Protein AF-W9H5W9-F1 (afdb_monomer_lite)

pLDDT: mean 80.41, std 19.98, range [27.62, 97.75]

Sequence (220 aa):
MPAVDGQIENAFDLVDDACSTGADTATLPSSRIKAQAAGQATYFTGKPCKNGHISKRYTNTGSCQLRIQARNTAFRSENPERTRELDRSRHTRQADVDRRKLPRGEEKNRSPYYRLLWLTRHRARRDGIHCDLTDADLQDIIARAKGECELTGIPFDRTLSGQGYRRPFAASIDRIDNSKGYTRPNVRLVCAAMNVALGDWGEEVFARIAKGYLARRSTE

Radius of gyration: 32.69 Å; chains: 1; bounding box: 64×46×119 Å

Secondary structure (DSSP, 8-state):
---------------------SSSSTTS-SSHHHHHHTT-SEE--SS--TTS----EETTT--BHHHHHHHHHHHHHH-HHHHHHHHHHHHHHHHHHHHHS--SS-TTSS-TTTTHHHHHHHHHHHHT--B---HHHHHHHHHHHTTB-TTT-PBP--S--SS-SS-TTSEEEEESSTTS-B-GGGEEEEEHHHHHHHTTTHHHHHHHHHHHHHHHHTT-

Foldseek 3Di:
DDDDDDDDDDDDDDDDDPPDDPPPQVPFAQDLVVCVVVVHQWHFNQDADPVRDRAIAGSVPRDGPVVVVVVVVVCCVVCVPVVVVVVVVVVVVVVVVVVVPDPPPPPPPDDLCPCQLVVQVVVCVVVVADAPDDPVLSVVQCVVCVQAAPVPRHGADPDDDPPDPDDQRHKHKAFQDPVHHHDSVGIHIHGNVVNVLCDPVHDVVSVVVVVVVVVVVVVD

Structure (mmCIF, N/CA/C/O backbone):
data_AF-W9H5W9-F1
#
_entry.id   AF-W9H5W9-F1
#
loop_
_atom_site.group_PDB
_atom_site.id
_atom_site.type_symbol
_atom_site.label_atom_id
_atom_site.label_alt_id
_atom_site.label_comp_id
_atom_site.label_asym_id
_atom_site.label_entity_id
_atom_site.label_seq_id
_atom_site.pdbx_PDB_ins_code
_atom_site.Cartn_x
_atom_site.Cartn_y
_atom_site.Cartn_z
_atom_site.occupancy
_atom_site.B_iso_or_equiv
_atom_site.auth_seq_id
_atom_site.auth_comp_id
_atom_site.auth_asym_id
_atom_site.auth_atom_id
_atom_site.pdbx_PDB_model_num
ATOM 1 N N . MET A 1 1 ? 39.769 -11.387 -82.558 1.00 38.03 1 MET A N 1
ATOM 2 C CA . MET A 1 1 ? 40.544 -10.814 -81.438 1.00 38.03 1 MET A CA 1
ATOM 3 C C . MET A 1 1 ? 39.643 -9.814 -80.733 1.00 38.03 1 MET A C 1
ATOM 5 O O . MET A 1 1 ? 39.194 -8.903 -81.417 1.00 38.03 1 MET A O 1
ATOM 9 N N . PRO A 1 2 ? 39.251 -10.046 -79.469 1.00 39.38 2 PRO A N 1
ATOM 10 C CA . PRO A 1 2 ? 38.202 -9.272 -78.817 1.00 39.38 2 PRO A CA 1
ATOM 11 C C . PRO A 1 2 ? 38.778 -8.182 -77.902 1.00 39.38 2 PRO A C 1
ATOM 13 O O . PRO A 1 2 ? 39.790 -8.398 -77.243 1.00 39.38 2 PRO A O 1
ATOM 16 N N . ALA A 1 3 ? 38.077 -7.057 -77.814 1.00 34.91 3 ALA A N 1
ATOM 17 C CA . ALA A 1 3 ? 37.992 -6.246 -76.605 1.00 34.91 3 ALA A CA 1
ATOM 18 C C . ALA A 1 3 ? 36.576 -5.654 -76.582 1.00 34.91 3 ALA A C 1
ATOM 20 O O . ALA A 1 3 ? 36.214 -4.837 -77.425 1.00 34.91 3 ALA A O 1
ATOM 21 N N . VAL A 1 4 ? 35.752 -6.202 -75.693 1.00 36.50 4 VAL A N 1
ATOM 22 C CA . VAL A 1 4 ? 34.370 -5.808 -75.409 1.00 36.50 4 VAL A CA 1
ATOM 23 C C . VAL A 1 4 ? 34.421 -5.151 -74.037 1.00 36.50 4 VAL A C 1
ATOM 25 O O . VAL A 1 4 ? 34.539 -5.857 -73.039 1.00 36.50 4 VAL A O 1
ATOM 28 N N . ASP A 1 5 ? 34.366 -3.823 -73.993 1.00 34.16 5 ASP A N 1
ATOM 29 C CA . ASP A 1 5 ? 34.220 -3.078 -72.743 1.00 34.16 5 ASP A CA 1
ATOM 30 C C . ASP A 1 5 ? 32.732 -2.947 -72.422 1.00 34.16 5 ASP A C 1
ATOM 32 O O . ASP A 1 5 ? 32.021 -2.070 -72.914 1.00 34.16 5 ASP A O 1
ATOM 36 N N . GLY A 1 6 ? 32.256 -3.888 -71.612 1.00 34.78 6 GLY A N 1
ATOM 37 C CA . GLY A 1 6 ? 30.996 -3.799 -70.898 1.00 34.78 6 GLY A CA 1
ATOM 38 C C . GLY A 1 6 ? 31.284 -3.828 -69.405 1.00 34.78 6 GLY A C 1
ATOM 39 O O . GLY A 1 6 ? 31.705 -4.856 -68.884 1.00 34.78 6 GLY A O 1
ATOM 40 N N . GLN A 1 7 ? 31.024 -2.723 -68.712 1.00 34.53 7 GLN A N 1
ATOM 41 C CA . GLN A 1 7 ? 30.903 -2.719 -67.258 1.00 34.53 7 GLN A CA 1
ATOM 42 C C . GLN A 1 7 ? 29.618 -1.987 -66.876 1.00 34.53 7 GLN A C 1
ATOM 44 O O . GLN A 1 7 ? 29.548 -0.764 -66.810 1.00 34.53 7 GLN A O 1
ATOM 49 N N . ILE A 1 8 ? 28.577 -2.793 -66.674 1.00 32.31 8 ILE A N 1
ATOM 50 C CA . ILE A 1 8 ? 27.426 -2.459 -65.844 1.00 32.31 8 ILE A CA 1
ATOM 51 C C . ILE A 1 8 ? 27.844 -2.859 -64.428 1.00 32.31 8 ILE A C 1
ATOM 53 O O . ILE A 1 8 ? 27.910 -4.051 -64.126 1.00 32.31 8 ILE A O 1
ATOM 57 N N . GLU A 1 9 ? 28.168 -1.893 -63.572 1.00 31.47 9 GLU A N 1
ATOM 58 C CA . GLU A 1 9 ? 28.345 -2.162 -62.145 1.00 31.47 9 GLU A CA 1
ATOM 59 C C . GLU A 1 9 ? 26.965 -2.259 -61.490 1.00 31.47 9 GLU A C 1
ATOM 61 O O . GLU A 1 9 ? 26.222 -1.284 -61.386 1.00 31.47 9 GLU A O 1
ATOM 66 N N . ASN A 1 10 ? 26.608 -3.483 -61.104 1.00 31.86 10 ASN A N 1
ATOM 67 C CA . ASN A 1 10 ? 25.402 -3.807 -60.360 1.00 31.86 10 ASN A CA 1
ATOM 68 C C . ASN A 1 10 ? 25.753 -3.899 -58.871 1.00 31.86 10 ASN A C 1
ATOM 70 O O . ASN A 1 10 ? 26.697 -4.585 -58.483 1.00 31.86 10 ASN A O 1
ATOM 74 N N . ALA A 1 11 ? 24.958 -3.226 -58.047 1.00 36.19 11 ALA A N 1
ATOM 75 C CA . ALA A 1 11 ? 25.006 -3.290 -56.597 1.00 36.19 11 ALA A CA 1
ATOM 76 C C . ALA A 1 11 ? 24.433 -4.619 -56.080 1.00 36.19 11 ALA A C 1
ATOM 78 O O . ALA A 1 11 ? 23.268 -4.889 -56.352 1.00 36.19 11 ALA A O 1
ATOM 79 N N . PHE A 1 12 ? 25.206 -5.393 -55.307 1.00 29.00 12 PHE A N 1
ATOM 80 C CA . PHE A 1 12 ? 24.776 -6.162 -54.121 1.00 29.00 12 PHE A CA 1
ATO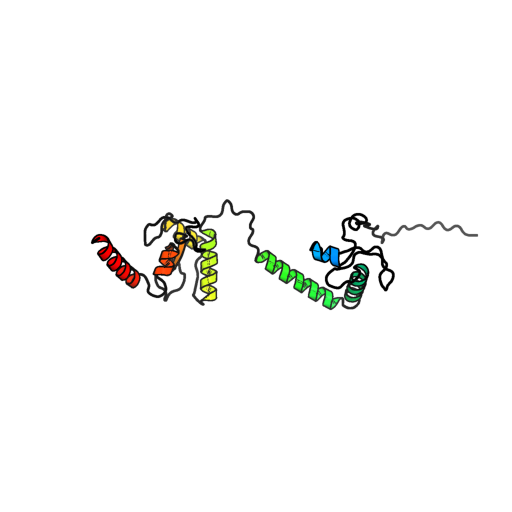M 81 C C . PHE A 1 12 ? 25.941 -7.015 -53.580 1.00 29.00 12 PHE A C 1
ATOM 83 O O . PHE A 1 12 ? 26.686 -7.595 -54.359 1.00 29.00 12 PHE A O 1
ATOM 90 N N . ASP A 1 13 ? 26.014 -7.135 -52.253 1.00 27.62 13 ASP A N 1
ATOM 91 C CA . ASP A 1 13 ? 26.834 -8.075 -51.474 1.00 27.62 13 ASP A CA 1
ATOM 92 C C . ASP A 1 13 ? 28.360 -7.884 -51.479 1.00 27.62 13 ASP A C 1
ATOM 94 O O . ASP A 1 13 ? 29.071 -8.295 -52.386 1.00 27.62 13 ASP A O 1
ATOM 98 N N . LEU A 1 14 ? 28.887 -7.348 -50.375 1.00 31.66 14 LEU A N 1
ATOM 99 C CA . LEU A 1 14 ? 29.526 -8.147 -49.321 1.00 31.66 14 LEU A CA 1
ATOM 100 C C . LEU A 1 14 ? 29.787 -7.226 -48.119 1.00 31.66 14 LEU A C 1
ATOM 102 O O . LEU A 1 14 ? 30.521 -6.248 -48.188 1.00 31.66 14 LEU A O 1
ATOM 106 N N . VAL A 1 15 ? 29.101 -7.523 -47.019 1.00 31.61 15 VAL A N 1
ATOM 107 C CA . VAL A 1 15 ? 29.304 -6.905 -45.709 1.00 31.61 15 VAL A CA 1
ATOM 108 C C . VAL A 1 15 ? 30.729 -7.176 -45.240 1.00 31.61 15 VAL A C 1
ATOM 110 O O . VAL A 1 15 ? 31.060 -8.307 -44.886 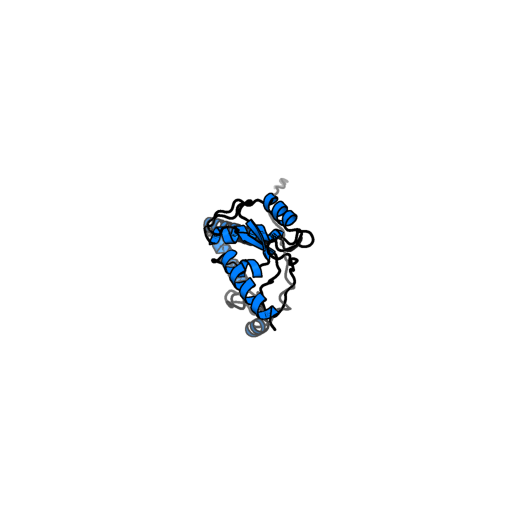1.00 31.61 15 VAL A O 1
ATOM 113 N N . ASP A 1 16 ? 31.549 -6.129 -45.250 1.00 29.12 16 ASP A N 1
ATOM 114 C CA . ASP A 1 16 ? 32.900 -6.153 -44.712 1.00 29.12 16 ASP A CA 1
ATOM 115 C C . ASP A 1 16 ? 32.909 -6.596 -43.246 1.00 29.12 16 ASP A C 1
ATOM 117 O O . ASP A 1 16 ? 32.161 -6.116 -42.386 1.00 29.12 16 ASP A O 1
ATOM 121 N N . ASP A 1 17 ? 33.803 -7.550 -43.019 1.00 37.66 17 ASP A N 1
ATOM 122 C CA . ASP A 1 17 ? 34.231 -8.146 -41.770 1.00 37.66 17 ASP A CA 1
ATOM 123 C C . ASP A 1 17 ? 34.246 -7.167 -40.588 1.00 37.66 17 ASP A C 1
ATOM 125 O O . ASP A 1 17 ? 35.199 -6.417 -40.357 1.00 37.66 17 ASP A O 1
ATOM 129 N N . ALA A 1 18 ? 33.247 -7.294 -39.712 1.00 31.05 18 ALA A N 1
ATOM 130 C CA . ALA A 1 18 ? 33.373 -6.887 -38.319 1.00 31.05 18 ALA A CA 1
ATOM 131 C C . ALA A 1 18 ? 34.305 -7.868 -37.582 1.00 31.05 18 ALA A C 1
ATOM 133 O O . ALA A 1 18 ? 33.896 -8.649 -36.718 1.00 31.05 18 ALA A O 1
ATOM 134 N N . CYS A 1 19 ? 35.591 -7.801 -37.924 1.00 36.44 19 CYS A N 1
ATOM 135 C CA . CYS A 1 19 ? 36.691 -8.235 -37.086 1.00 36.44 19 CYS A CA 1
ATOM 136 C C . CYS A 1 19 ? 36.674 -7.392 -35.801 1.00 36.44 19 CYS A C 1
ATOM 138 O O . CYS A 1 19 ? 37.129 -6.251 -35.766 1.00 36.44 19 CYS A O 1
ATOM 140 N N . SER A 1 20 ? 36.130 -7.945 -34.718 1.00 36.31 20 SER A N 1
ATOM 141 C CA . SER A 1 20 ? 36.389 -7.442 -33.371 1.00 36.31 20 SER A CA 1
ATOM 142 C C . SER A 1 20 ? 36.559 -8.605 -32.395 1.00 36.31 20 SER A C 1
ATOM 144 O O . SER A 1 20 ? 35.859 -9.614 -32.476 1.00 36.31 20 SER A O 1
ATOM 146 N N . THR A 1 21 ? 37.485 -8.421 -31.448 1.00 40.47 21 THR A N 1
ATOM 147 C CA . THR A 1 21 ? 37.842 -9.281 -30.295 1.00 40.47 21 THR A CA 1
ATOM 148 C C . THR A 1 21 ? 39.082 -10.183 -30.418 1.00 40.47 21 THR A C 1
ATOM 150 O O . THR A 1 21 ? 39.122 -11.297 -29.905 1.00 40.47 21 THR A O 1
ATOM 153 N N . GLY A 1 22 ? 40.178 -9.650 -30.968 1.00 39.41 22 GLY A N 1
ATOM 154 C CA . GLY A 1 22 ? 41.534 -10.161 -30.694 1.00 39.41 22 GLY A CA 1
ATOM 155 C C . GLY A 1 22 ? 42.090 -9.814 -29.295 1.00 39.41 22 GLY A C 1
ATOM 156 O O . GLY A 1 22 ? 43.164 -10.287 -28.940 1.00 39.41 22 GLY A O 1
ATOM 157 N N . ALA A 1 23 ? 41.384 -9.011 -28.486 1.00 41.69 23 ALA A N 1
ATOM 158 C CA . ALA A 1 23 ? 41.8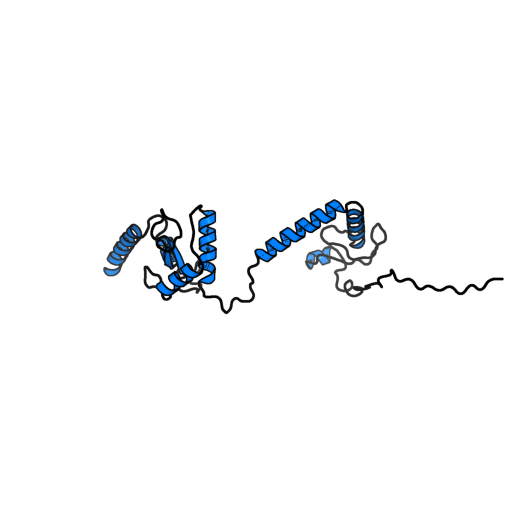99 -8.465 -27.219 1.00 41.69 23 ALA A CA 1
ATOM 159 C C . ALA A 1 23 ? 41.499 -9.248 -25.945 1.00 41.69 23 ALA A C 1
ATOM 161 O O . ALA A 1 23 ? 42.125 -9.081 -24.902 1.00 41.69 23 ALA A O 1
ATOM 162 N N . ASP A 1 24 ? 40.509 -10.145 -26.006 1.00 57.75 24 ASP A N 1
ATOM 163 C CA . ASP A 1 24 ? 39.871 -10.680 -24.788 1.00 57.75 24 ASP A CA 1
ATOM 164 C C . ASP A 1 24 ? 40.440 -12.017 -24.284 1.00 57.75 24 ASP A C 1
ATOM 166 O O . ASP A 1 24 ? 40.036 -12.505 -23.229 1.00 57.75 24 ASP A O 1
ATOM 170 N N . THR A 1 25 ? 41.354 -12.666 -25.013 1.00 62.38 25 THR A N 1
ATOM 171 C CA . THR A 1 25 ? 41.854 -14.005 -24.639 1.00 62.38 25 THR A CA 1
ATOM 172 C C . THR A 1 25 ? 43.069 -13.988 -23.717 1.00 62.38 25 THR A C 1
ATOM 174 O O . THR A 1 25 ? 43.329 -14.998 -23.066 1.00 62.38 25 THR A O 1
ATOM 177 N N . ALA A 1 26 ? 43.799 -12.871 -23.643 1.00 63.91 26 ALA A N 1
ATOM 178 C CA . ALA A 1 26 ? 45.018 -12.748 -22.836 1.00 63.91 26 ALA A CA 1
ATOM 179 C C . ALA A 1 26 ? 44.730 -12.671 -21.325 1.00 63.91 26 ALA A C 1
ATOM 181 O O . ALA A 1 26 ? 45.503 -13.179 -20.518 1.00 63.91 26 ALA A O 1
ATOM 182 N N . THR A 1 27 ? 43.584 -12.101 -20.945 1.00 75.56 27 THR A N 1
ATOM 183 C CA . THR A 1 27 ? 43.146 -11.955 -19.544 1.00 75.56 27 THR A CA 1
ATOM 184 C C . THR A 1 27 ? 42.413 -13.195 -19.021 1.00 75.56 27 THR A C 1
ATOM 186 O O . THR A 1 27 ? 42.026 -13.256 -17.852 1.00 75.56 27 THR A O 1
ATOM 189 N N . LEU A 1 28 ? 42.189 -14.196 -19.879 1.00 80.56 28 LEU A N 1
ATOM 190 C CA . LEU A 1 28 ? 41.457 -15.396 -19.505 1.00 80.56 28 LEU A CA 1
ATOM 191 C C . LEU A 1 28 ? 42.376 -16.433 -18.840 1.00 80.56 28 LEU A C 1
ATOM 193 O O . LEU A 1 28 ? 43.502 -16.667 -19.279 1.00 80.56 28 LEU A O 1
ATOM 197 N N . PRO A 1 29 ? 41.880 -17.131 -17.810 1.00 85.25 29 PRO A N 1
ATOM 198 C CA . PRO A 1 29 ? 42.599 -18.193 -17.133 1.00 85.25 29 PRO A CA 1
ATOM 199 C C . PRO A 1 29 ? 42.969 -19.313 -18.109 1.00 85.25 29 PRO A C 1
ATOM 201 O O . PRO A 1 29 ? 42.171 -19.742 -18.948 1.00 85.25 29 PRO A O 1
ATOM 204 N N . SER A 1 30 ? 44.185 -19.835 -17.944 1.00 86.69 30 SER A N 1
ATOM 205 C CA . SER A 1 30 ? 44.775 -20.820 -18.854 1.00 86.69 30 SER A CA 1
ATOM 206 C C . SER A 1 30 ? 44.252 -22.249 -18.683 1.00 86.69 30 SER A C 1
ATOM 208 O O . SER A 1 30 ? 44.596 -23.140 -19.459 1.00 86.69 30 SER A O 1
ATOM 210 N N . SER A 1 31 ? 43.413 -22.501 -17.674 1.00 87.94 31 SER A N 1
ATOM 211 C CA . SER A 1 31 ? 42.818 -23.814 -17.425 1.00 87.94 31 SER A CA 1
ATOM 212 C C . SER A 1 31 ? 41.415 -23.707 -16.837 1.00 87.94 31 SER A C 1
ATOM 214 O O . SER A 1 31 ? 41.055 -22.713 -16.205 1.00 87.94 31 SER A O 1
ATOM 216 N N . ARG A 1 32 ? 40.628 -24.776 -17.007 1.00 87.56 32 ARG A N 1
ATOM 217 C CA . ARG A 1 32 ? 39.270 -24.880 -16.458 1.00 87.56 32 ARG A CA 1
ATOM 218 C C . ARG A 1 32 ? 39.251 -24.720 -14.938 1.00 87.56 32 ARG A C 1
ATOM 220 O O . ARG A 1 32 ? 38.388 -24.021 -14.426 1.00 87.56 32 ARG A O 1
ATOM 227 N N . ILE A 1 33 ? 40.218 -25.324 -14.246 1.00 88.81 33 ILE A N 1
ATOM 228 C CA . ILE A 1 33 ? 40.333 -25.273 -12.781 1.00 88.81 33 ILE A CA 1
ATOM 229 C C . ILE A 1 33 ? 40.576 -23.832 -12.322 1.00 88.81 33 ILE A C 1
ATOM 231 O O . ILE A 1 33 ? 39.872 -23.338 -11.447 1.00 88.81 33 ILE A O 1
ATOM 235 N N . LYS A 1 34 ? 41.510 -23.125 -12.973 1.00 87.69 34 LYS A N 1
ATOM 236 C CA . LYS A 1 34 ? 41.784 -21.711 -12.675 1.00 87.69 34 LYS A CA 1
ATOM 237 C C . LYS A 1 34 ? 40.562 -20.831 -12.939 1.00 87.69 34 LYS A C 1
ATOM 239 O O . LYS A 1 34 ? 40.277 -19.928 -12.165 1.00 87.69 34 LYS A O 1
ATOM 244 N N . ALA A 1 35 ? 39.814 -21.124 -13.998 1.00 87.88 35 ALA A N 1
ATOM 245 C CA . ALA A 1 35 ? 38.604 -20.390 -14.342 1.00 87.88 35 ALA A CA 1
ATOM 246 C C . ALA A 1 35 ? 37.455 -20.617 -13.361 1.00 87.88 35 ALA A C 1
ATOM 248 O O . ALA A 1 35 ? 36.777 -19.666 -12.996 1.00 87.88 35 ALA A O 1
ATOM 249 N N . GLN A 1 36 ? 37.268 -21.853 -12.895 1.00 88.69 36 GLN A N 1
ATOM 250 C CA . GLN A 1 36 ? 36.276 -22.179 -11.872 1.00 88.69 36 GLN A CA 1
ATOM 251 C C . GLN A 1 36 ? 36.611 -21.509 -10.536 1.00 88.69 36 GLN A C 1
ATOM 253 O O . GLN A 1 36 ? 35.727 -20.912 -9.931 1.00 88.69 36 GLN A O 1
ATOM 258 N N . ALA A 1 37 ? 37.881 -21.537 -10.122 1.00 88.00 37 ALA A N 1
ATOM 259 C CA . ALA A 1 37 ? 38.337 -20.857 -8.909 1.00 88.00 37 ALA A CA 1
ATOM 260 C C . ALA A 1 37 ? 38.156 -19.330 -8.988 1.00 88.00 37 ALA A C 1
ATOM 262 O O . ALA A 1 37 ? 37.790 -18.700 -8.002 1.00 88.00 37 ALA A O 1
ATOM 263 N N . ALA A 1 38 ? 38.352 -18.744 -10.172 1.00 86.75 38 ALA A N 1
ATOM 264 C CA . ALA A 1 38 ? 38.130 -17.322 -10.425 1.00 86.75 38 ALA A CA 1
ATOM 265 C C . ALA A 1 38 ? 36.656 -16.957 -10.711 1.00 86.75 38 ALA A C 1
ATOM 267 O O . ALA A 1 38 ? 36.369 -15.803 -11.021 1.00 86.75 38 ALA A O 1
ATOM 268 N N . GLY A 1 39 ? 35.724 -17.920 -10.680 1.00 86.69 39 GLY A N 1
ATOM 269 C CA . GLY A 1 39 ? 34.309 -17.689 -10.996 1.00 86.69 39 GLY A CA 1
ATOM 270 C C . GLY A 1 39 ? 34.033 -17.286 -12.452 1.00 86.69 39 GLY A C 1
ATOM 271 O O . GLY A 1 39 ? 32.968 -16.754 -12.758 1.00 86.69 39 GLY A O 1
ATOM 272 N N . GLN A 1 40 ? 34.973 -17.523 -13.369 1.00 87.25 40 GLN A N 1
ATOM 273 C CA . GLN A 1 40 ? 34.835 -17.146 -14.772 1.00 87.25 40 GLN A CA 1
ATOM 274 C C . GLN A 1 40 ? 34.082 -18.210 -15.583 1.00 87.25 40 GLN A C 1
ATOM 276 O O . GLN A 1 40 ? 34.293 -19.419 -15.451 1.00 87.25 40 GLN A O 1
ATOM 281 N N . ALA A 1 41 ? 33.213 -17.760 -16.490 1.00 87.75 41 ALA A N 1
ATOM 282 C CA . ALA A 1 41 ? 32.421 -18.643 -17.351 1.00 87.75 41 ALA A CA 1
ATOM 283 C C . ALA A 1 41 ? 33.236 -19.278 -18.496 1.00 87.75 41 ALA A C 1
ATOM 285 O O . ALA A 1 41 ? 32.815 -20.277 -19.093 1.00 87.75 41 ALA A O 1
ATOM 286 N N . THR A 1 42 ? 34.401 -18.709 -18.819 1.00 91.56 42 THR A N 1
ATOM 287 C CA . THR A 1 42 ? 35.243 -19.132 -19.942 1.00 91.56 42 THR A CA 1
ATOM 288 C C . THR A 1 42 ? 36.723 -19.175 -19.585 1.00 91.56 42 THR A C 1
ATOM 290 O O . THR A 1 42 ? 37.172 -18.476 -18.685 1.00 91.56 42 THR A O 1
ATOM 293 N N . TYR A 1 43 ? 37.481 -19.988 -20.318 1.00 89.38 43 TYR A N 1
ATOM 294 C CA . TYR A 1 43 ? 38.929 -20.137 -20.175 1.00 89.38 43 TYR A CA 1
ATOM 295 C C . TYR A 1 43 ? 39.588 -20.332 -21.541 1.00 89.38 43 TYR A C 1
ATOM 297 O O . TYR A 1 43 ? 38.930 -20.771 -22.491 1.00 89.38 43 TYR A O 1
ATOM 305 N N . PHE A 1 44 ? 40.879 -20.030 -21.656 1.00 90.94 44 PHE A N 1
ATOM 306 C CA . PHE A 1 44 ? 41.605 -20.125 -22.921 1.00 90.94 44 PHE A CA 1
ATOM 307 C C . PHE A 1 44 ? 42.914 -20.894 -22.750 1.00 90.94 44 PHE A C 1
ATOM 309 O O . PHE A 1 44 ? 43.818 -20.470 -22.048 1.00 90.94 44 PHE A O 1
ATOM 316 N N . THR A 1 45 ? 43.018 -22.058 -23.390 1.00 84.12 45 THR A N 1
ATOM 317 C CA . THR A 1 45 ? 44.162 -22.970 -23.216 1.00 84.12 45 THR A CA 1
ATOM 318 C C . THR A 1 45 ? 45.248 -22.821 -24.277 1.00 84.12 45 THR A C 1
ATOM 320 O O . THR A 1 45 ? 46.250 -23.524 -24.188 1.00 84.12 45 THR A O 1
ATOM 323 N N . GLY A 1 46 ? 45.014 -22.062 -25.353 1.00 81.62 46 GLY A N 1
ATOM 324 C CA . GLY A 1 46 ? 45.865 -22.035 -26.557 1.00 81.62 46 GLY A CA 1
ATOM 325 C C . GLY A 1 46 ? 45.890 -23.341 -27.376 1.00 81.62 46 GLY A C 1
ATOM 326 O O . GLY A 1 46 ? 46.153 -23.317 -28.569 1.00 81.62 46 GLY A O 1
ATOM 327 N N . LYS A 1 47 ? 45.560 -24.489 -26.769 1.00 83.44 47 LYS A N 1
ATOM 328 C CA . LYS A 1 47 ? 45.523 -25.801 -27.436 1.00 83.44 47 LYS A CA 1
ATOM 329 C C . LYS A 1 47 ? 44.292 -25.984 -28.345 1.00 83.44 47 LYS A C 1
ATOM 331 O O . LYS A 1 47 ? 43.169 -25.692 -27.892 1.00 83.44 47 LYS A O 1
ATOM 336 N N . PRO A 1 48 ? 44.464 -26.559 -29.554 1.00 85.31 48 PRO A N 1
ATOM 337 C CA . PRO A 1 48 ? 43.363 -26.828 -30.474 1.00 85.31 48 PRO A CA 1
ATOM 338 C C . PRO A 1 48 ? 42.351 -27.811 -29.869 1.00 85.31 48 PRO A C 1
ATOM 340 O O . PRO A 1 48 ? 42.656 -28.629 -28.997 1.00 85.31 48 PRO A O 1
ATOM 343 N N . CYS A 1 49 ? 41.086 -27.695 -30.266 1.00 83.00 49 CYS A N 1
ATOM 344 C CA . CYS A 1 49 ? 40.043 -28.642 -29.877 1.00 83.00 49 CYS A CA 1
ATOM 345 C C . CYS A 1 49 ? 40.058 -29.894 -30.766 1.00 83.00 49 CYS A C 1
ATOM 347 O O . CYS A 1 49 ? 40.816 -29.960 -31.725 1.00 83.00 49 CYS A O 1
ATOM 349 N N . LYS A 1 50 ? 39.203 -30.885 -30.468 1.00 81.88 50 LYS A N 1
ATOM 350 C CA . LYS A 1 50 ? 39.103 -32.131 -31.258 1.00 81.88 50 LYS A CA 1
ATOM 351 C C . LYS A 1 50 ? 38.815 -31.877 -32.750 1.00 81.88 50 LYS A C 1
ATOM 353 O O . LYS A 1 50 ? 39.186 -32.688 -33.581 1.00 81.88 50 LYS A O 1
ATOM 358 N N . ASN A 1 51 ? 38.205 -30.734 -33.066 1.00 78.81 51 ASN A N 1
ATOM 359 C CA . ASN A 1 51 ? 37.907 -30.288 -34.429 1.00 78.81 51 ASN A CA 1
ATOM 360 C C . ASN A 1 51 ? 38.915 -29.230 -34.933 1.00 78.81 51 ASN A C 1
ATOM 362 O O . ASN A 1 51 ? 38.577 -28.428 -35.789 1.00 78.81 51 ASN A O 1
ATOM 366 N N . GLY A 1 52 ? 40.105 -29.126 -34.335 1.00 83.00 52 GLY A N 1
ATOM 367 C CA . GLY A 1 52 ? 41.164 -28.199 -34.762 1.00 83.00 52 GLY A CA 1
ATOM 368 C C . GLY A 1 52 ? 41.017 -26.741 -34.305 1.00 83.00 52 GLY A C 1
ATOM 369 O O . GLY A 1 52 ? 41.976 -25.986 -34.373 1.00 83.00 52 GLY A O 1
ATOM 370 N N . HIS A 1 53 ? 39.867 -26.323 -33.768 1.00 85.19 53 HIS A N 1
ATOM 371 C CA . HIS A 1 53 ? 39.659 -24.917 -33.384 1.00 85.19 53 HIS A CA 1
ATOM 372 C C . HIS A 1 53 ? 40.504 -24.451 -32.187 1.00 85.19 53 HIS A C 1
ATOM 374 O O . HIS A 1 53 ? 40.473 -25.089 -31.127 1.00 85.19 53 HIS A O 1
ATOM 380 N N . ILE A 1 54 ? 41.114 -23.269 -32.299 1.00 87.38 54 ILE A N 1
ATOM 381 C CA . ILE A 1 54 ? 41.737 -22.530 -31.192 1.00 87.38 54 ILE A CA 1
ATOM 382 C C . ILE A 1 54 ? 40.780 -21.406 -30.779 1.00 87.38 54 ILE A C 1
ATOM 384 O O . ILE A 1 54 ? 40.654 -20.400 -31.463 1.00 87.38 54 ILE A O 1
ATOM 388 N N . SER A 1 55 ? 40.046 -21.587 -29.681 1.00 86.31 55 SER A N 1
ATOM 389 C CA . SER A 1 55 ? 39.173 -20.539 -29.132 1.00 86.31 55 SER A CA 1
ATOM 390 C C . SER A 1 55 ? 38.937 -20.735 -27.637 1.00 86.31 55 SER A C 1
ATOM 392 O O . SER A 1 55 ? 39.341 -21.753 -27.056 1.00 86.31 55 SER A O 1
ATOM 394 N N . LYS A 1 56 ? 38.273 -19.761 -27.005 1.00 89.69 56 LYS A N 1
ATOM 395 C CA . LYS A 1 56 ? 37.838 -19.873 -25.611 1.00 89.69 56 LYS A CA 1
ATOM 396 C C . LYS A 1 56 ? 36.846 -21.024 -25.427 1.00 89.69 56 LYS A C 1
ATOM 398 O O . LYS A 1 56 ? 36.062 -21.379 -26.312 1.00 89.69 56 LYS A O 1
ATOM 403 N N . ARG A 1 57 ? 36.906 -21.641 -24.253 1.00 90.19 57 ARG A N 1
ATOM 404 C CA . ARG A 1 57 ? 36.107 -22.806 -23.868 1.00 90.19 57 ARG A CA 1
ATOM 405 C C . ARG A 1 57 ? 35.237 -22.468 -22.669 1.00 90.19 57 ARG A C 1
ATOM 407 O O . ARG A 1 57 ? 35.651 -21.700 -21.806 1.00 90.19 57 ARG A O 1
ATOM 414 N N . TYR A 1 58 ? 34.051 -23.062 -22.602 1.00 90.19 58 TYR A N 1
ATOM 415 C CA . TYR A 1 58 ? 33.123 -22.859 -21.487 1.00 90.19 58 TYR A CA 1
ATOM 416 C C . TYR A 1 58 ? 33.487 -23.723 -20.280 1.00 90.19 58 TYR A C 1
ATOM 418 O O . TYR A 1 58 ? 33.760 -24.915 -20.426 1.00 90.19 58 TYR A O 1
ATOM 426 N N . THR A 1 59 ? 33.432 -23.157 -19.075 1.00 87.56 59 THR A N 1
ATOM 427 C CA . THR A 1 59 ? 33.771 -23.875 -17.834 1.00 87.56 59 THR A CA 1
ATOM 428 C C . THR A 1 59 ? 32.721 -24.894 -17.405 1.00 87.56 59 THR A C 1
ATOM 430 O O . THR A 1 59 ? 33.070 -25.856 -16.725 1.00 87.56 59 THR A O 1
ATOM 433 N N . ASN A 1 60 ? 31.461 -24.743 -17.825 1.00 86.19 60 ASN A N 1
ATOM 434 C CA . ASN A 1 60 ? 30.391 -25.701 -17.524 1.00 86.19 60 ASN A CA 1
ATOM 435 C C . ASN A 1 60 ? 30.514 -26.980 -18.381 1.00 86.19 60 ASN A C 1
ATOM 437 O O . ASN A 1 60 ? 30.613 -28.089 -17.864 1.00 86.19 60 ASN A O 1
ATOM 441 N N . THR A 1 61 ? 30.612 -26.834 -19.704 1.00 84.00 61 THR A N 1
ATOM 442 C CA . THR A 1 61 ? 30.568 -27.974 -20.639 1.00 84.00 61 THR A CA 1
ATOM 443 C C . THR A 1 61 ? 31.934 -28.392 -21.186 1.00 84.00 61 THR A C 1
ATOM 445 O O . THR A 1 61 ? 32.028 -29.399 -21.881 1.00 84.00 61 THR A O 1
ATOM 448 N N . GLY A 1 62 ? 32.996 -27.609 -20.956 1.00 84.12 62 GLY A N 1
ATOM 449 C CA . GLY A 1 62 ? 34.322 -27.820 -21.560 1.00 84.12 62 GLY A CA 1
ATOM 450 C C . GLY A 1 62 ? 34.360 -27.627 -23.085 1.00 84.12 62 GLY A C 1
ATOM 451 O O . GLY A 1 62 ? 35.383 -27.882 -23.726 1.00 84.12 62 GLY A O 1
ATOM 452 N N . SER A 1 63 ? 33.246 -27.198 -23.686 1.00 87.19 63 SER A N 1
ATOM 453 C CA . SER A 1 63 ? 33.104 -27.079 -25.135 1.00 87.19 63 SER A CA 1
ATOM 454 C C . SER A 1 63 ? 33.783 -25.821 -25.666 1.00 87.19 63 SER A C 1
ATOM 456 O O . SER A 1 63 ? 33.720 -24.755 -25.057 1.00 87.19 63 SER A O 1
ATOM 458 N N . CYS A 1 64 ? 34.409 -25.967 -26.832 1.00 89.94 64 CYS A N 1
ATOM 459 C CA . CYS A 1 64 ? 34.965 -24.877 -27.627 1.00 89.94 64 CYS A CA 1
ATOM 460 C C . CYS A 1 64 ? 33.837 -23.981 -28.164 1.00 89.94 64 CYS A C 1
ATOM 462 O O . CYS A 1 64 ? 32.839 -24.501 -28.671 1.00 89.94 64 CYS A O 1
ATOM 464 N N . GLN A 1 65 ? 33.987 -22.658 -28.056 1.00 87.12 65 GLN A N 1
ATOM 465 C CA . GLN A 1 65 ? 32.963 -21.692 -28.462 1.00 87.12 65 GLN A CA 1
ATOM 466 C C . GLN A 1 65 ? 32.576 -21.845 -29.936 1.00 87.12 65 GLN A C 1
ATOM 468 O O . GLN A 1 65 ? 31.386 -21.924 -30.237 1.00 87.12 65 GLN A O 1
ATOM 473 N N . LEU A 1 66 ? 33.563 -21.991 -30.828 1.00 86.62 66 LEU A N 1
ATOM 474 C CA . LEU A 1 66 ? 33.314 -22.163 -32.265 1.00 86.62 66 LEU A CA 1
ATOM 475 C C . LEU A 1 66 ? 32.471 -23.411 -32.559 1.00 86.62 66 LEU A C 1
ATOM 477 O O . LEU A 1 66 ? 31.602 -23.394 -33.423 1.00 86.62 66 LEU A O 1
ATOM 481 N N . ARG A 1 67 ? 32.646 -24.491 -31.783 1.00 86.19 67 ARG A N 1
ATOM 482 C CA . ARG A 1 67 ? 31.831 -25.708 -31.937 1.00 86.19 67 ARG A CA 1
ATOM 483 C C . ARG A 1 67 ? 30.367 -25.465 -31.562 1.00 86.19 67 ARG A C 1
ATOM 485 O O . ARG A 1 67 ? 29.470 -25.998 -32.208 1.00 86.19 67 ARG A O 1
ATOM 492 N N . ILE A 1 68 ? 30.122 -24.689 -30.508 1.00 86.75 68 ILE A N 1
ATOM 493 C CA . ILE A 1 68 ? 28.762 -24.341 -30.081 1.00 86.75 68 ILE A CA 1
ATOM 494 C C . ILE A 1 68 ? 28.110 -23.395 -31.090 1.00 86.75 68 ILE A C 1
ATOM 496 O O . ILE A 1 68 ? 26.940 -23.583 -31.409 1.00 86.75 68 ILE A O 1
ATOM 500 N N . GLN A 1 69 ? 28.863 -22.431 -31.623 1.00 86.69 69 GLN A N 1
ATOM 501 C CA . GLN A 1 69 ? 28.390 -21.534 -32.676 1.00 86.69 69 GLN A CA 1
ATOM 502 C C . GLN A 1 69 ? 28.011 -22.310 -33.934 1.00 86.69 69 GLN A C 1
ATOM 504 O O . GLN A 1 69 ? 26.866 -22.211 -34.350 1.00 86.69 69 GLN A O 1
ATOM 509 N N . ALA A 1 70 ? 28.900 -23.162 -34.455 1.00 87.00 70 ALA A N 1
ATOM 510 C CA . ALA A 1 70 ? 28.615 -23.987 -35.628 1.00 87.00 70 ALA A CA 1
ATOM 511 C C . ALA A 1 70 ? 27.346 -24.836 -35.444 1.00 87.00 70 ALA A C 1
ATOM 513 O O . ALA A 1 70 ? 26.473 -24.846 -36.306 1.00 87.00 70 ALA A O 1
ATOM 514 N N . ARG A 1 71 ? 27.189 -25.477 -34.276 1.00 88.00 71 ARG A N 1
ATOM 515 C CA . ARG A 1 71 ? 25.978 -26.241 -33.943 1.00 88.00 71 ARG A CA 1
ATOM 516 C C . ARG A 1 71 ? 24.724 -25.365 -33.917 1.00 88.00 71 ARG A C 1
ATOM 518 O O . ARG A 1 71 ? 23.681 -25.779 -34.405 1.00 88.00 71 ARG A O 1
ATOM 525 N N . ASN A 1 72 ? 24.803 -24.185 -33.308 1.00 87.00 72 ASN A N 1
ATOM 526 C CA . ASN A 1 72 ? 23.659 -23.282 -33.213 1.00 87.00 72 ASN A CA 1
ATOM 527 C C . ASN A 1 72 ? 23.288 -22.701 -34.586 1.00 87.00 72 ASN A C 1
ATOM 529 O O . ASN A 1 72 ? 22.103 -22.551 -34.865 1.00 87.00 72 ASN A O 1
ATOM 533 N N . THR A 1 73 ? 24.274 -22.402 -35.434 1.00 88.69 73 THR A N 1
ATOM 534 C CA . THR A 1 73 ? 24.062 -21.950 -36.814 1.00 88.69 73 THR A CA 1
ATOM 535 C C . THR A 1 73 ? 23.383 -23.039 -37.637 1.00 88.69 73 THR A C 1
ATOM 537 O O . THR A 1 73 ? 22.338 -22.763 -38.216 1.00 88.69 73 THR A O 1
ATOM 540 N N . ALA A 1 74 ? 23.891 -24.277 -37.597 1.00 89.50 74 ALA A N 1
ATOM 541 C CA . ALA A 1 74 ? 23.272 -25.421 -38.270 1.00 89.50 74 ALA A CA 1
ATOM 542 C C . ALA A 1 74 ? 21.829 -25.656 -37.792 1.00 89.50 74 ALA A C 1
ATOM 544 O O . ALA A 1 74 ? 20.908 -25.754 -38.595 1.00 89.50 74 ALA A O 1
ATOM 545 N N . PHE A 1 75 ? 21.593 -25.621 -36.475 1.00 91.12 75 PHE A N 1
ATOM 546 C CA . PHE A 1 75 ? 20.243 -25.749 -35.923 1.00 91.12 75 PHE A CA 1
ATOM 547 C C . PHE A 1 75 ? 19.293 -24.663 -36.451 1.00 91.12 75 PHE A C 1
ATOM 549 O O . PHE A 1 75 ? 18.145 -24.961 -36.775 1.00 91.12 75 PHE A O 1
ATOM 556 N N . ARG A 1 76 ? 19.765 -23.412 -36.547 1.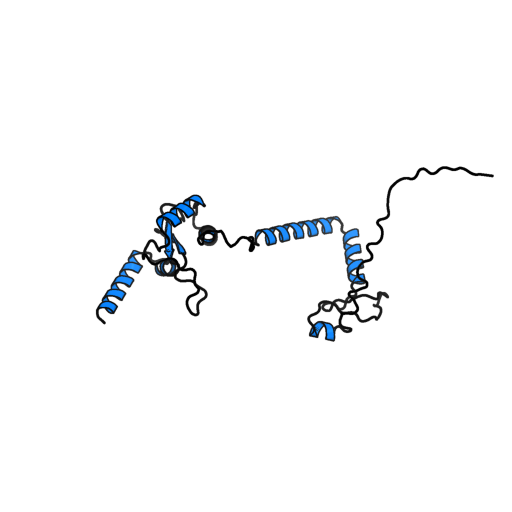00 87.88 76 ARG A N 1
ATOM 557 C CA . ARG A 1 76 ? 18.973 -22.285 -37.057 1.00 87.88 76 ARG A CA 1
ATOM 558 C C . ARG A 1 76 ? 18.667 -22.407 -38.549 1.00 87.88 76 ARG A C 1
ATOM 560 O O . ARG A 1 76 ? 17.547 -22.088 -38.935 1.00 87.88 76 ARG A O 1
ATOM 567 N N . SER A 1 77 ? 19.619 -22.871 -39.362 1.00 87.00 77 SER A N 1
ATOM 568 C CA . SER A 1 77 ? 19.399 -23.089 -40.798 1.00 87.00 77 SER A CA 1
ATOM 569 C C . SER A 1 77 ? 18.487 -24.285 -41.073 1.00 87.00 77 SER A C 1
ATOM 571 O O . SER A 1 77 ? 17.640 -24.211 -41.953 1.00 87.00 77 SER A O 1
ATOM 573 N N . GLU A 1 78 ? 18.620 -25.364 -40.300 1.00 91.31 78 GLU A N 1
ATOM 574 C CA . GLU A 1 78 ? 17.813 -26.583 -40.445 1.00 91.31 78 GLU A CA 1
ATOM 575 C C . GLU A 1 78 ? 16.393 -26.428 -39.876 1.00 91.31 78 GLU A C 1
ATOM 577 O O . GLU A 1 78 ? 15.468 -27.094 -40.331 1.00 91.31 78 GLU A O 1
ATOM 582 N N . ASN A 1 79 ? 16.195 -25.556 -38.877 1.00 91.25 79 ASN A N 1
ATOM 583 C CA . ASN A 1 79 ? 14.920 -25.399 -38.167 1.00 91.25 79 ASN A CA 1
ATOM 584 C C . ASN A 1 79 ? 14.465 -23.924 -38.126 1.00 91.25 79 ASN A C 1
ATOM 586 O O . ASN A 1 79 ? 14.394 -23.320 -37.041 1.00 91.25 79 ASN A O 1
ATOM 590 N N . PRO A 1 80 ? 14.133 -23.312 -39.278 1.00 89.81 80 PRO A N 1
ATOM 591 C CA . PRO A 1 80 ? 13.789 -21.894 -39.345 1.00 89.81 80 PRO A CA 1
ATOM 592 C C . PRO A 1 80 ? 12.487 -21.563 -38.598 1.00 89.81 80 PRO A C 1
ATOM 594 O O . PRO A 1 80 ? 12.423 -20.563 -37.881 1.00 89.81 80 PRO A O 1
ATOM 597 N N . GLU A 1 81 ? 11.458 -22.411 -38.691 1.00 91.00 81 GLU A N 1
ATOM 598 C CA . GLU A 1 81 ? 10.173 -22.180 -38.012 1.00 91.00 81 GLU A CA 1
ATOM 599 C C . GLU A 1 81 ? 10.297 -22.262 -36.490 1.00 91.00 81 GLU A C 1
ATOM 601 O O . GLU A 1 81 ? 9.863 -21.358 -35.773 1.00 91.00 81 GLU A O 1
ATOM 606 N N . ARG A 1 82 ? 10.984 -23.295 -35.996 1.00 88.44 82 ARG A N 1
ATOM 607 C CA . ARG A 1 82 ? 11.242 -23.480 -34.564 1.00 88.44 82 ARG A CA 1
ATOM 608 C C . ARG A 1 82 ? 12.092 -22.352 -33.984 1.00 88.44 82 ARG A C 1
ATOM 610 O O . ARG A 1 82 ? 11.883 -21.939 -32.847 1.00 88.44 82 ARG A O 1
ATOM 617 N N . THR A 1 83 ? 13.037 -21.828 -34.763 1.00 88.38 83 THR A N 1
ATOM 618 C CA . THR A 1 83 ? 13.833 -20.661 -34.364 1.00 88.38 83 THR A CA 1
ATOM 619 C C . THR A 1 83 ? 12.939 -19.433 -34.191 1.00 88.38 83 THR A C 1
ATOM 621 O O . THR A 1 83 ? 13.002 -18.790 -33.147 1.00 88.38 83 THR A O 1
ATOM 624 N N . ARG A 1 84 ? 12.029 -19.166 -35.142 1.00 88.19 84 ARG A N 1
ATOM 625 C CA . ARG A 1 84 ? 11.057 -18.061 -35.038 1.00 88.19 84 ARG A CA 1
ATOM 626 C C . ARG A 1 84 ? 10.146 -18.207 -33.820 1.00 88.19 84 ARG A C 1
ATOM 628 O O . ARG A 1 84 ? 9.883 -17.218 -33.141 1.00 88.19 84 ARG A O 1
ATOM 635 N N . GLU A 1 85 ? 9.664 -19.413 -33.532 1.00 88.38 85 GLU A N 1
ATOM 636 C CA . GLU A 1 85 ? 8.838 -19.683 -32.349 1.00 88.38 85 GLU A CA 1
ATOM 637 C C . GLU A 1 85 ? 9.603 -19.416 -31.043 1.00 88.38 85 GLU A C 1
ATOM 639 O O . GLU A 1 85 ? 9.110 -18.712 -30.157 1.00 88.38 85 GLU A O 1
ATOM 644 N N . LEU A 1 86 ? 10.833 -19.925 -30.934 1.00 84.56 86 LEU A N 1
ATOM 645 C CA . LEU A 1 86 ? 11.692 -19.70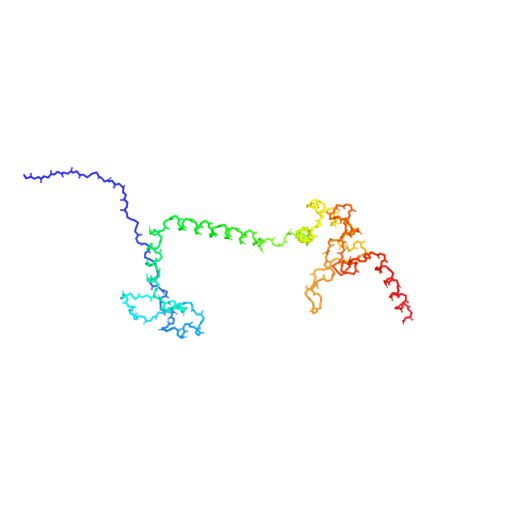3 -29.771 1.00 84.56 86 LEU A CA 1
ATOM 646 C C . LEU A 1 86 ? 12.032 -18.222 -29.585 1.00 84.56 86 LEU A C 1
ATOM 648 O O . LEU A 1 86 ? 12.010 -17.735 -28.453 1.00 84.56 86 LEU A O 1
ATOM 652 N N . ASP A 1 87 ? 12.316 -17.504 -30.671 1.00 86.44 87 ASP A N 1
ATOM 653 C CA . ASP A 1 87 ? 12.611 -16.073 -30.635 1.00 86.44 87 ASP A CA 1
ATOM 654 C C . ASP A 1 87 ? 11.373 -15.265 -30.209 1.00 86.44 87 ASP A C 1
ATOM 656 O O . ASP A 1 87 ? 11.485 -14.404 -29.332 1.00 86.44 87 ASP A O 1
ATOM 660 N N . ARG A 1 88 ? 10.169 -15.609 -30.701 1.00 83.38 88 ARG A N 1
ATOM 661 C CA . ARG A 1 88 ? 8.905 -15.027 -30.205 1.00 83.38 88 ARG A CA 1
ATOM 662 C C . ARG A 1 88 ? 8.705 -15.297 -28.714 1.00 83.38 88 ARG A C 1
ATOM 664 O O . ARG A 1 88 ? 8.414 -14.368 -27.969 1.00 83.38 88 ARG A O 1
ATOM 671 N N . SER A 1 89 ? 8.895 -16.540 -28.265 1.00 80.62 89 SER A N 1
ATOM 672 C CA . SER A 1 89 ? 8.748 -16.927 -26.853 1.00 80.62 89 SER A CA 1
ATOM 673 C C . SER A 1 89 ? 9.746 -16.205 -25.937 1.00 80.62 89 SER A C 1
ATOM 675 O O . SER A 1 89 ? 9.424 -15.841 -24.805 1.00 80.62 89 SER A O 1
ATOM 677 N N . ARG A 1 90 ? 10.972 -15.956 -26.415 1.00 79.25 90 ARG A N 1
ATOM 678 C CA . ARG A 1 90 ? 11.964 -15.142 -25.697 1.00 79.25 90 ARG A CA 1
ATOM 679 C C . ARG A 1 90 ? 11.546 -13.681 -25.627 1.00 79.25 90 ARG A C 1
ATOM 681 O O . ARG A 1 90 ? 11.640 -13.097 -24.553 1.00 79.25 90 ARG A O 1
ATOM 688 N N . HIS A 1 91 ? 11.066 -13.114 -26.732 1.00 75.31 91 HIS A N 1
ATOM 689 C CA . HIS A 1 91 ? 10.621 -11.724 -26.783 1.00 75.31 91 HIS A CA 1
ATOM 690 C C . HIS A 1 91 ? 9.424 -11.473 -25.856 1.00 75.31 91 HIS A C 1
ATOM 692 O O . HIS A 1 91 ? 9.425 -10.499 -25.108 1.00 75.31 91 HIS A O 1
ATOM 698 N N . THR A 1 92 ? 8.434 -12.372 -25.831 1.00 72.25 92 THR A N 1
ATOM 699 C CA . THR A 1 92 ? 7.284 -12.259 -24.917 1.00 72.25 92 THR A CA 1
ATOM 700 C C . THR A 1 92 ? 7.707 -12.369 -23.453 1.00 72.25 92 THR A C 1
ATOM 702 O O . THR A 1 92 ? 7.325 -11.528 -22.644 1.00 72.25 92 THR A O 1
ATOM 705 N N . ARG A 1 93 ? 8.576 -13.330 -23.109 1.00 68.88 93 ARG A N 1
ATOM 706 C CA . ARG A 1 93 ? 9.123 -13.466 -21.747 1.00 68.88 93 ARG A CA 1
ATOM 707 C C . ARG A 1 93 ? 9.947 -12.254 -21.317 1.00 68.88 93 ARG A C 1
ATOM 709 O O . ARG A 1 93 ? 9.842 -11.834 -20.169 1.00 68.88 93 ARG A O 1
ATOM 716 N N . GLN A 1 94 ? 10.763 -11.701 -22.212 1.00 63.62 94 GLN A N 1
ATOM 717 C CA . GLN A 1 94 ? 11.564 -10.513 -21.927 1.00 63.62 94 GLN A CA 1
ATOM 718 C C . GLN A 1 94 ? 10.667 -9.289 -21.715 1.00 63.62 94 GLN A C 1
ATOM 720 O O . GLN A 1 94 ? 10.832 -8.589 -20.720 1.00 63.62 94 GLN A O 1
ATOM 725 N N . ALA A 1 95 ? 9.654 -9.099 -22.566 1.00 61.72 95 ALA A N 1
ATOM 726 C CA . ALA A 1 95 ? 8.653 -8.050 -22.400 1.00 61.72 95 ALA A CA 1
ATOM 727 C C . ALA A 1 95 ? 7.879 -8.185 -21.075 1.00 61.72 95 ALA A C 1
ATOM 729 O O . ALA A 1 95 ? 7.666 -7.187 -20.394 1.00 61.72 95 ALA A O 1
ATOM 730 N N . ASP A 1 96 ? 7.519 -9.401 -20.650 1.00 62.94 96 ASP A N 1
ATOM 731 C CA . ASP A 1 96 ? 6.882 -9.644 -19.347 1.00 62.94 96 ASP A CA 1
ATOM 732 C C . ASP A 1 96 ? 7.815 -9.353 -18.162 1.00 62.94 96 ASP A C 1
ATOM 734 O O . ASP A 1 96 ? 7.387 -8.792 -17.148 1.00 62.94 96 ASP A O 1
ATOM 738 N N . VAL A 1 97 ? 9.097 -9.714 -18.268 1.00 61.09 97 VAL A N 1
ATOM 739 C CA . VAL A 1 97 ? 10.114 -9.405 -17.252 1.00 61.09 97 VAL A CA 1
ATOM 740 C C . VAL A 1 97 ? 10.344 -7.899 -17.157 1.00 61.09 97 VAL A C 1
ATOM 742 O O . VAL A 1 97 ? 10.385 -7.362 -16.050 1.00 61.09 97 VAL A O 1
ATOM 745 N N . ASP A 1 98 ? 10.451 -7.205 -18.285 1.00 59.31 98 ASP A N 1
ATOM 746 C CA . ASP A 1 98 ? 10.663 -5.760 -18.319 1.00 59.31 98 ASP A CA 1
ATOM 747 C C . ASP A 1 98 ? 9.403 -4.989 -17.902 1.00 59.31 98 ASP A C 1
ATOM 749 O O . ASP A 1 98 ? 9.508 -4.005 -17.178 1.00 59.31 98 ASP A O 1
ATOM 753 N N . ARG A 1 99 ? 8.201 -5.506 -18.187 1.00 58.94 99 ARG A N 1
ATOM 754 C CA . ARG A 1 99 ? 6.935 -4.992 -17.634 1.00 58.94 99 ARG A CA 1
ATOM 755 C C . ARG A 1 99 ? 6.823 -5.204 -16.119 1.00 58.94 99 ARG A C 1
ATOM 757 O O . ARG A 1 99 ? 6.236 -4.376 -15.425 1.00 58.94 99 ARG A O 1
ATOM 764 N N . ARG A 1 100 ? 7.379 -6.301 -15.582 1.00 59.53 100 ARG A N 1
ATOM 765 C CA . ARG A 1 100 ? 7.468 -6.562 -14.128 1.00 59.53 100 ARG A CA 1
ATOM 766 C C . ARG A 1 100 ? 8.530 -5.710 -13.433 1.00 59.53 100 ARG A C 1
ATOM 768 O O . ARG A 1 100 ? 8.419 -5.477 -12.226 1.00 59.53 100 ARG A O 1
ATOM 775 N N . LYS A 1 101 ? 9.537 -5.218 -14.156 1.00 53.94 101 LYS A N 1
ATOM 776 C CA . LYS A 1 101 ? 10.458 -4.196 -13.653 1.00 53.94 101 LYS A CA 1
ATOM 777 C C . LYS A 1 101 ? 9.754 -2.839 -13.697 1.00 53.94 101 LYS A C 1
ATOM 779 O O . LYS A 1 101 ? 9.892 -2.074 -14.642 1.00 53.94 101 LYS A O 1
ATOM 784 N N . LEU A 1 102 ? 9.019 -2.518 -12.632 1.00 51.16 102 LEU A N 1
ATOM 785 C CA . LEU A 1 102 ? 8.651 -1.128 -12.342 1.00 51.16 102 LEU A CA 1
ATOM 786 C C . LEU A 1 102 ? 9.909 -0.240 -12.473 1.00 51.16 102 LEU A C 1
ATOM 788 O O . LEU A 1 102 ? 10.974 -0.657 -11.998 1.00 51.16 102 LEU A O 1
ATOM 792 N N . PRO A 1 103 ? 9.822 0.953 -13.088 1.00 46.25 103 PRO A N 1
ATOM 793 C CA . PRO A 1 103 ? 10.976 1.827 -13.252 1.00 46.25 103 PRO A CA 1
ATOM 794 C C . PRO A 1 103 ? 11.532 2.194 -11.871 1.00 46.25 103 PRO A C 1
ATOM 796 O O . PRO A 1 103 ? 10.894 2.905 -11.100 1.00 46.25 103 PRO A O 1
ATOM 799 N N . ARG A 1 104 ? 12.731 1.692 -11.547 1.00 50.56 104 ARG A N 1
ATOM 800 C CA . ARG A 1 104 ? 13.463 2.021 -10.307 1.00 50.56 104 ARG A CA 1
ATOM 801 C C . ARG A 1 104 ? 14.088 3.429 -10.330 1.00 50.56 104 ARG A C 1
ATOM 803 O O . ARG A 1 104 ? 14.694 3.827 -9.348 1.00 50.56 104 ARG A O 1
ATOM 810 N N . GLY A 1 105 ? 13.990 4.158 -11.446 1.00 43.97 105 GLY A N 1
ATOM 811 C CA . GLY A 1 105 ? 14.800 5.356 -11.719 1.00 43.97 105 GLY A CA 1
ATOM 812 C C . GLY A 1 105 ? 14.157 6.720 -11.442 1.00 43.97 105 GLY A C 1
ATOM 813 O O . GLY A 1 105 ? 14.881 7.703 -11.361 1.00 43.97 105 GLY A O 1
ATOM 814 N N . GLU A 1 106 ? 12.838 6.811 -11.243 1.00 45.47 106 GLU A N 1
ATOM 815 C CA . GLU A 1 106 ? 12.123 8.088 -11.013 1.00 45.47 106 GLU A CA 1
ATOM 816 C C . GLU A 1 106 ? 11.508 8.166 -9.600 1.00 45.47 106 GLU A C 1
ATOM 818 O O . GLU A 1 106 ? 10.451 8.754 -9.370 1.00 45.47 106 GLU A O 1
ATOM 823 N N . GLU A 1 107 ? 12.129 7.518 -8.613 1.00 45.12 107 GLU A N 1
ATOM 824 C CA . GLU A 1 107 ? 11.543 7.346 -7.274 1.00 45.12 107 GLU A CA 1
ATOM 825 C C . GLU A 1 107 ? 11.466 8.633 -6.428 1.00 45.12 107 GLU A C 1
ATOM 827 O O . GLU A 1 107 ? 10.837 8.619 -5.372 1.00 45.12 107 GLU A O 1
ATOM 832 N N . LYS A 1 108 ? 12.042 9.759 -6.868 1.00 42.78 108 LYS A N 1
ATOM 833 C CA . LYS A 1 108 ? 12.138 10.972 -6.035 1.00 42.78 108 LYS A CA 1
ATOM 834 C C . LYS A 1 108 ? 10.867 11.830 -5.961 1.00 42.78 108 LYS A C 1
ATOM 836 O O . LYS A 1 108 ? 10.817 12.684 -5.087 1.00 42.78 108 LYS A O 1
ATOM 841 N N . ASN A 1 109 ? 9.850 11.610 -6.807 1.00 48.78 109 ASN A N 1
ATOM 842 C CA . ASN A 1 109 ? 8.673 12.500 -6.855 1.00 48.78 109 ASN A CA 1
ATOM 843 C C . ASN A 1 109 ? 7.300 11.800 -6.816 1.00 48.78 109 ASN A C 1
ATOM 845 O O . ASN A 1 109 ? 6.272 12.417 -7.086 1.00 48.78 109 ASN A O 1
ATOM 849 N N . ARG A 1 110 ? 7.245 10.502 -6.488 1.00 57.34 110 ARG A N 1
ATOM 850 C CA . ARG A 1 110 ? 5.961 9.816 -6.268 1.00 57.34 110 ARG A CA 1
ATOM 851 C C . ARG A 1 110 ? 5.572 9.923 -4.796 1.00 57.34 110 ARG A C 1
ATOM 853 O O . ARG A 1 110 ? 6.344 9.507 -3.933 1.00 57.34 110 ARG A O 1
ATOM 860 N N . SER A 1 111 ? 4.365 10.436 -4.531 1.00 67.69 111 SER A N 1
ATOM 861 C CA . SER A 1 111 ? 3.736 10.475 -3.199 1.00 67.69 111 SER A CA 1
ATOM 862 C C . SER A 1 111 ? 4.011 9.178 -2.432 1.00 67.69 111 SER A C 1
ATOM 864 O O . SER A 1 111 ? 3.887 8.105 -3.028 1.00 67.69 111 SER A O 1
ATOM 866 N N . PRO A 1 112 ? 4.354 9.212 -1.130 1.00 70.38 112 PRO A N 1
ATOM 867 C CA . PRO A 1 112 ? 4.744 8.017 -0.379 1.00 70.38 112 PRO A CA 1
ATOM 868 C C . PRO A 1 112 ? 3.688 6.895 -0.392 1.00 70.38 112 PRO A C 1
ATOM 870 O O . PRO A 1 112 ? 4.001 5.738 -0.108 1.00 70.38 112 PRO A O 1
ATOM 873 N N . TYR A 1 113 ? 2.465 7.239 -0.782 1.00 80.38 113 TYR A N 1
ATOM 874 C CA . TYR A 1 113 ? 1.291 6.394 -0.882 1.00 80.38 113 TYR A CA 1
ATOM 875 C C . TYR A 1 113 ? 1.101 5.721 -2.256 1.00 80.38 113 TYR A C 1
ATOM 877 O O . TYR A 1 113 ? 0.222 4.873 -2.390 1.00 80.38 113 TYR A O 1
ATOM 885 N N . TYR A 1 114 ? 1.934 6.012 -3.269 1.00 75.12 114 TYR A N 1
ATOM 886 C CA . TYR A 1 114 ? 1.743 5.532 -4.653 1.00 75.12 114 TYR A CA 1
ATOM 887 C C . TYR A 1 114 ? 1.672 4.000 -4.789 1.00 75.12 114 TYR A C 1
ATOM 889 O O . TYR A 1 114 ? 1.074 3.478 -5.728 1.00 75.12 114 TYR A O 1
ATOM 897 N N . ARG A 1 115 ? 2.286 3.251 -3.860 1.00 85.31 115 ARG A N 1
ATOM 898 C CA . ARG A 1 115 ? 2.243 1.777 -3.857 1.00 85.31 115 ARG A CA 1
ATOM 899 C C . ARG A 1 115 ? 0.989 1.198 -3.207 1.00 85.31 115 ARG A C 1
ATOM 901 O O . ARG A 1 115 ? 0.725 0.015 -3.409 1.00 85.31 115 ARG A O 1
ATOM 908 N N . LEU A 1 116 ? 0.234 1.981 -2.435 1.00 90.75 116 LEU A N 1
ATOM 909 C CA . LEU A 1 116 ? -0.891 1.470 -1.650 1.00 90.75 116 LEU A CA 1
ATOM 910 C C . LEU A 1 116 ? -1.976 0.867 -2.527 1.00 90.75 116 LEU A C 1
ATOM 912 O O . LEU A 1 116 ? -2.383 -0.267 -2.295 1.00 90.75 116 LEU A O 1
ATOM 916 N N . LEU A 1 117 ? -2.394 1.579 -3.571 1.00 91.25 117 LEU A N 1
ATOM 917 C CA . LEU A 1 117 ? -3.440 1.093 -4.463 1.00 91.25 117 LEU A CA 1
ATOM 918 C C . LEU A 1 117 ? -3.007 -0.166 -5.224 1.00 91.25 117 LEU A C 1
ATOM 920 O O . LEU A 1 117 ? -3.788 -1.107 -5.356 1.00 91.25 117 LEU A O 1
ATOM 924 N N . TRP A 1 118 ? -1.744 -0.237 -5.659 1.00 89.69 118 TRP A N 1
ATOM 925 C CA . TRP A 1 118 ? -1.194 -1.448 -6.275 1.00 89.69 118 TRP A CA 1
ATOM 926 C C . TRP A 1 118 ? -1.208 -2.644 -5.309 1.00 89.69 118 TRP A C 1
ATOM 928 O O . TRP A 1 118 ? -1.708 -3.710 -5.671 1.00 89.69 118 TRP A O 1
ATOM 938 N N . LEU A 1 119 ? -0.723 -2.462 -4.073 1.00 91.00 119 LEU A N 1
ATOM 939 C CA . LEU A 1 119 ? -0.730 -3.498 -3.031 1.00 91.00 119 LEU A CA 1
ATOM 940 C C . LEU A 1 119 ? -2.155 -3.952 -2.698 1.00 91.00 119 LEU A C 1
ATOM 942 O O . LEU A 1 119 ? -2.417 -5.148 -2.586 1.00 91.00 119 LEU A O 1
ATOM 946 N N . THR A 1 120 ? -3.087 -3.011 -2.569 1.00 94.19 120 THR A N 1
ATOM 947 C CA . THR A 1 120 ? -4.497 -3.292 -2.288 1.00 94.19 120 THR A CA 1
ATOM 948 C C . THR A 1 120 ? -5.147 -4.082 -3.415 1.00 94.19 120 THR A C 1
ATOM 950 O O . THR A 1 120 ? -5.722 -5.133 -3.147 1.00 94.19 120 THR A O 1
ATOM 953 N N . ARG A 1 121 ? -4.968 -3.674 -4.679 1.00 93.38 121 ARG A N 1
ATOM 954 C CA . ARG A 1 121 ? -5.454 -4.432 -5.845 1.00 93.38 121 ARG A CA 1
ATOM 955 C C . ARG A 1 121 ? -4.832 -5.828 -5.922 1.00 93.38 121 ARG A C 1
ATOM 957 O O . ARG A 1 121 ? -5.503 -6.777 -6.313 1.00 93.38 121 ARG A O 1
ATOM 964 N N . HIS A 1 122 ? -3.558 -5.980 -5.555 1.00 92.94 122 HIS A N 1
ATOM 965 C CA . HIS A 1 122 ? -2.917 -7.294 -5.499 1.00 92.94 122 HIS A CA 1
ATOM 966 C C . HIS A 1 122 ? -3.547 -8.190 -4.423 1.00 92.94 122 HIS A C 1
ATOM 968 O O . HIS A 1 122 ? -3.839 -9.352 -4.705 1.00 92.94 122 HIS A O 1
ATOM 974 N N . ARG A 1 123 ? -3.749 -7.682 -3.200 1.00 93.06 123 ARG A N 1
ATOM 975 C CA . ARG A 1 123 ? -4.405 -8.437 -2.117 1.00 93.06 123 ARG A CA 1
ATOM 976 C C . ARG A 1 123 ? -5.823 -8.834 -2.508 1.00 93.06 123 ARG A C 1
ATOM 978 O O . ARG A 1 123 ? -6.152 -10.009 -2.452 1.00 93.06 123 ARG A O 1
ATOM 985 N N . ALA A 1 124 ? -6.595 -7.880 -3.026 1.00 95.44 124 ALA A N 1
ATOM 986 C CA . ALA A 1 124 ? -7.954 -8.101 -3.499 1.00 95.44 124 ALA A CA 1
ATOM 987 C C . ALA A 1 124 ? -8.039 -9.244 -4.526 1.00 95.44 124 ALA A C 1
ATOM 989 O O . ALA A 1 124 ? -8.839 -10.156 -4.365 1.00 95.44 124 ALA A O 1
ATOM 990 N N . ARG A 1 125 ? -7.146 -9.261 -5.529 1.00 94.75 125 ARG A N 1
ATOM 991 C CA . ARG A 1 125 ? -7.081 -10.349 -6.523 1.00 94.75 125 ARG A CA 1
ATOM 992 C C . ARG A 1 125 ? -6.698 -11.698 -5.924 1.00 94.75 125 ARG A C 1
ATOM 994 O O . ARG A 1 125 ? -7.262 -12.707 -6.323 1.00 94.75 125 ARG A O 1
ATOM 1001 N N . ARG A 1 126 ? -5.721 -11.719 -5.014 1.00 95.44 126 ARG A N 1
ATOM 1002 C CA . ARG A 1 126 ? -5.265 -12.951 -4.352 1.00 95.44 126 ARG A CA 1
ATOM 1003 C C . ARG A 1 126 ? -6.379 -13.569 -3.505 1.00 95.44 126 ARG A C 1
ATOM 1005 O O . ARG A 1 126 ? -6.529 -14.783 -3.515 1.00 95.44 126 ARG A O 1
ATOM 1012 N N . ASP A 1 127 ? -7.138 -12.726 -2.813 1.00 93.44 127 ASP A N 1
ATOM 1013 C CA . ASP A 1 127 ? -8.127 -13.143 -1.816 1.00 93.44 127 ASP A CA 1
ATOM 1014 C C . ASP A 1 127 ? -9.561 -13.185 -2.387 1.00 93.44 127 ASP A C 1
ATOM 1016 O O . ASP A 1 127 ? -10.508 -13.446 -1.655 1.00 93.44 127 ASP A O 1
ATOM 1020 N N . GLY A 1 128 ? -9.744 -12.916 -3.688 1.00 95.25 128 GLY A N 1
ATOM 1021 C CA . GLY A 1 128 ? -11.059 -12.928 -4.344 1.00 95.25 128 GLY A CA 1
ATOM 1022 C C . GLY A 1 128 ? -12.007 -11.804 -3.903 1.00 95.25 128 GLY A C 1
ATOM 1023 O O . GLY A 1 128 ? -13.220 -11.933 -4.033 1.00 95.25 128 GLY A O 1
ATOM 1024 N N . ILE A 1 129 ? -11.477 -10.699 -3.376 1.00 96.38 129 ILE A N 1
ATOM 1025 C CA . ILE A 1 129 ? -12.254 -9.571 -2.845 1.00 96.38 129 ILE A CA 1
ATOM 1026 C C . ILE A 1 129 ? -12.478 -8.533 -3.952 1.00 96.38 129 ILE A C 1
ATOM 1028 O O . ILE A 1 129 ? -11.543 -8.146 -4.655 1.00 96.38 129 ILE A O 1
ATOM 1032 N N . HIS A 1 130 ? -13.708 -8.029 -4.085 1.00 96.94 130 HIS A N 1
ATOM 1033 C CA . HIS A 1 130 ? -14.027 -6.944 -5.017 1.00 96.94 130 HIS A CA 1
ATOM 1034 C C . HIS A 1 130 ? -13.235 -5.661 -4.692 1.00 96.94 130 HIS A C 1
ATOM 1036 O O . HIS A 1 130 ? -13.078 -5.299 -3.526 1.00 96.94 130 HIS A O 1
ATOM 1042 N N . CYS A 1 131 ? -12.723 -4.973 -5.715 1.00 97.00 131 CYS A N 1
ATOM 1043 C CA . CYS A 1 131 ? -11.951 -3.738 -5.573 1.00 97.00 131 CYS A CA 1
ATOM 1044 C C . CYS A 1 131 ? -12.182 -2.837 -6.791 1.00 97.00 131 CYS A C 1
ATOM 1046 O O . CYS A 1 131 ? -11.749 -3.186 -7.891 1.00 97.00 131 CYS A O 1
ATOM 1048 N N . ASP A 1 132 ? -12.839 -1.696 -6.584 1.00 95.50 132 ASP A N 1
ATOM 1049 C CA . ASP A 1 132 ? -13.134 -0.685 -7.612 1.00 95.50 132 ASP A CA 1
ATOM 1050 C C . ASP A 1 132 ? -12.342 0.621 -7.417 1.00 95.50 132 ASP A C 1
ATOM 1052 O O . ASP A 1 132 ? -12.456 1.535 -8.230 1.00 95.50 132 ASP A O 1
ATOM 1056 N N . LEU A 1 133 ? -11.489 0.688 -6.384 1.00 93.56 133 LEU A N 1
ATOM 1057 C CA . LEU A 1 133 ? -10.702 1.880 -6.071 1.00 93.56 133 LEU A CA 1
ATOM 1058 C C . LEU A 1 133 ? -9.899 2.372 -7.278 1.00 93.56 133 LEU A C 1
ATOM 1060 O O . LEU A 1 133 ? -9.121 1.624 -7.894 1.00 93.56 133 LEU A O 1
ATOM 1064 N N . THR A 1 134 ? -10.026 3.665 -7.550 1.00 92.19 134 THR A N 1
ATOM 1065 C CA . THR A 1 134 ? -9.278 4.394 -8.572 1.00 92.19 134 THR A CA 1
ATOM 1066 C C . THR A 1 134 ? -8.114 5.180 -7.964 1.00 92.19 134 THR A C 1
ATOM 1068 O O . THR A 1 134 ? -7.966 5.293 -6.746 1.00 92.19 134 THR A O 1
ATOM 1071 N N . ASP A 1 135 ? -7.252 5.731 -8.816 1.00 87.81 135 ASP A N 1
ATOM 1072 C CA . ASP A 1 135 ? -6.191 6.639 -8.378 1.00 87.81 135 ASP A CA 1
ATOM 1073 C C . ASP A 1 135 ? -6.761 7.947 -7.798 1.00 87.81 135 ASP A C 1
ATOM 1075 O O . ASP A 1 135 ? -6.170 8.498 -6.872 1.00 87.81 135 ASP A O 1
ATOM 1079 N N . ALA A 1 136 ? -7.929 8.402 -8.271 1.00 90.56 136 ALA A N 1
ATOM 1080 C CA . ALA A 1 136 ? -8.635 9.551 -7.701 1.00 90.56 136 ALA A CA 1
ATOM 1081 C C . ALA A 1 136 ? -9.136 9.252 -6.279 1.00 90.56 136 ALA A C 1
ATOM 1083 O O . ALA A 1 136 ? -8.899 10.041 -5.368 1.00 90.56 136 ALA A O 1
ATOM 1084 N N . ASP A 1 137 ? -9.716 8.067 -6.056 1.00 94.19 137 ASP A N 1
ATOM 1085 C CA . ASP A 1 137 ? -10.128 7.647 -4.711 1.00 94.19 137 ASP A CA 1
ATOM 1086 C C . ASP A 1 137 ? -8.934 7.565 -3.759 1.00 94.19 137 ASP A C 1
ATOM 1088 O O . ASP A 1 137 ? -9.041 7.947 -2.597 1.00 94.19 137 ASP A O 1
ATOM 1092 N N . LEU A 1 138 ? -7.772 7.109 -4.244 1.00 93.31 138 LEU A N 1
ATOM 1093 C CA . LEU A 1 138 ? -6.553 7.103 -3.440 1.00 93.31 138 LEU A CA 1
ATOM 1094 C C . LEU A 1 138 ? -6.159 8.522 -2.999 1.00 93.31 138 LEU A C 1
ATOM 1096 O O . LEU A 1 138 ? -5.783 8.693 -1.841 1.00 93.31 138 LEU A O 1
ATOM 1100 N N . GLN A 1 139 ? -6.241 9.525 -3.881 1.00 92.44 139 GLN A N 1
ATOM 1101 C CA . GLN A 1 139 ? -5.944 10.914 -3.508 1.00 92.44 139 GLN A CA 1
ATOM 1102 C C . GLN A 1 139 ? -6.917 11.431 -2.449 1.00 92.44 139 GLN A C 1
ATOM 1104 O O . GLN A 1 139 ? -6.473 12.013 -1.461 1.00 92.44 139 GLN A O 1
ATOM 1109 N N . ASP A 1 140 ? -8.211 11.151 -2.603 1.00 94.12 140 ASP A N 1
ATOM 1110 C CA . ASP A 1 140 ? -9.235 11.547 -1.633 1.00 94.12 140 ASP A CA 1
ATOM 1111 C C . ASP A 1 140 ? -8.996 10.894 -0.262 1.00 94.12 140 ASP A C 1
ATOM 1113 O O . ASP A 1 140 ? -9.073 11.561 0.770 1.00 94.12 140 ASP A O 1
ATOM 1117 N N . ILE A 1 141 ? -8.636 9.605 -0.242 1.00 95.38 141 ILE A N 1
ATOM 1118 C CA . ILE A 1 141 ? -8.293 8.867 0.983 1.00 95.38 141 ILE A CA 1
ATOM 1119 C C . ILE A 1 141 ? -7.063 9.484 1.666 1.00 95.38 141 ILE A C 1
ATOM 1121 O O . ILE A 1 141 ? -7.069 9.697 2.877 1.00 95.38 141 ILE A O 1
ATOM 1125 N N . ILE A 1 142 ? -6.009 9.799 0.905 1.00 94.12 142 ILE A N 1
ATOM 1126 C CA . ILE A 1 142 ? -4.787 10.422 1.442 1.00 94.12 142 ILE A CA 1
ATOM 1127 C C . ILE A 1 142 ? -5.085 11.817 1.999 1.00 94.12 142 ILE A C 1
ATOM 1129 O O . ILE A 1 142 ? -4.642 12.146 3.101 1.00 94.12 142 ILE A O 1
ATOM 1133 N N . ALA A 1 143 ? -5.830 12.631 1.248 1.00 94.12 143 ALA A N 1
ATOM 1134 C CA . ALA A 1 143 ? -6.191 13.986 1.644 1.00 94.12 143 ALA A CA 1
ATOM 1135 C C . ALA A 1 143 ? -7.046 13.986 2.918 1.00 94.12 143 ALA A C 1
ATOM 1137 O O . ALA A 1 143 ? -6.801 14.785 3.823 1.00 94.12 143 ALA A O 1
ATOM 1138 N N . ARG A 1 144 ? -7.997 13.048 3.028 1.00 95.88 144 ARG A N 1
ATOM 1139 C CA . ARG A 1 144 ? -8.829 12.858 4.224 1.00 95.88 144 ARG A CA 1
ATOM 1140 C C . ARG A 1 144 ? -7.999 12.494 5.453 1.00 95.88 144 ARG A C 1
ATOM 1142 O O . ARG A 1 144 ? -8.240 13.048 6.521 1.00 95.88 144 ARG A O 1
ATOM 1149 N N . ALA A 1 145 ? -7.019 11.607 5.289 1.00 95.56 145 ALA A N 1
ATOM 1150 C CA . ALA A 1 145 ? -6.166 11.127 6.373 1.00 95.56 145 ALA A CA 1
ATOM 1151 C C . ALA A 1 145 ? -5.153 12.169 6.881 1.00 95.56 145 ALA A C 1
ATOM 1153 O O . ALA A 1 145 ? -4.635 12.028 7.981 1.00 95.56 145 ALA A O 1
ATOM 1154 N N . LYS A 1 146 ? -4.839 13.210 6.093 1.00 95.31 146 LYS A N 1
ATOM 1155 C CA . LYS A 1 146 ? -3.945 14.322 6.489 1.00 95.31 146 LYS A CA 1
ATOM 1156 C C . LYS A 1 146 ? -2.563 13.884 7.005 1.00 95.31 146 LYS A C 1
ATOM 1158 O O . LYS A 1 146 ? -1.929 14.589 7.778 1.00 95.31 146 LYS A O 1
ATOM 1163 N N . GLY A 1 147 ? -2.071 12.734 6.542 1.00 94.19 147 GLY A N 1
ATOM 1164 C CA . GLY A 1 147 ? -0.782 12.182 6.975 1.00 94.19 147 GLY A CA 1
ATOM 1165 C C . GLY A 1 147 ? -0.823 11.389 8.286 1.00 94.19 147 GLY A C 1
ATOM 1166 O O . GLY A 1 147 ? 0.230 10.951 8.748 1.00 94.19 147 GLY A O 1
ATOM 1167 N N . GLU A 1 148 ? -2.008 11.140 8.839 1.00 96.81 148 GLU A N 1
ATOM 1168 C CA . GLU A 1 148 ? -2.214 10.419 10.093 1.00 96.81 148 GLU A CA 1
ATOM 1169 C C . GLU A 1 148 ? -3.143 9.215 9.904 1.00 96.81 148 GLU A C 1
ATOM 1171 O O . GLU A 1 148 ? -3.973 9.151 8.996 1.00 96.81 148 GLU A O 1
ATOM 1176 N N . CYS A 1 149 ? -2.997 8.225 10.780 1.00 97.62 149 CYS A N 1
ATOM 1177 C CA . CYS A 1 149 ? -3.906 7.090 10.863 1.00 97.62 149 CYS A CA 1
ATOM 1178 C C . CYS A 1 149 ? -5.320 7.566 11.230 1.00 97.62 149 CYS A C 1
ATOM 1180 O O . CYS A 1 149 ? -5.516 8.090 12.325 1.00 97.62 149 CYS A O 1
ATOM 1182 N N . GLU A 1 150 ? -6.316 7.292 10.379 1.00 97.75 150 GLU A N 1
ATOM 1183 C CA . GLU A 1 150 ? -7.705 7.741 10.580 1.00 97.75 150 GLU A CA 1
ATOM 1184 C C . GLU A 1 150 ? -8.343 7.206 11.877 1.00 97.75 150 GLU A C 1
ATOM 1186 O O . GLU A 1 150 ? -9.300 7.791 12.373 1.00 97.75 150 GLU A O 1
ATOM 1191 N N . LEU A 1 151 ? -7.819 6.110 12.440 1.00 96.75 151 LEU A N 1
ATOM 1192 C CA . LEU A 1 151 ? -8.309 5.540 13.699 1.00 96.75 151 LEU A CA 1
ATOM 1193 C C . LEU A 1 151 ? -7.575 6.018 14.948 1.00 96.75 151 LEU A C 1
ATOM 1195 O O . LEU A 1 151 ? -8.161 6.045 16.026 1.00 96.75 151 LEU A O 1
ATOM 1199 N N . THR A 1 152 ? -6.280 6.309 14.840 1.00 96.69 152 THR A N 1
ATOM 1200 C CA . THR A 1 152 ? -5.430 6.507 16.025 1.00 96.69 152 THR A CA 1
ATOM 1201 C C . THR A 1 152 ? -4.807 7.893 16.104 1.00 96.69 152 THR A C 1
ATOM 1203 O O . THR A 1 152 ? -4.209 8.206 17.127 1.00 96.69 152 THR A O 1
ATOM 1206 N N . GLY A 1 153 ? -4.862 8.692 15.033 1.00 96.94 153 GLY A N 1
ATOM 1207 C CA . GLY A 1 153 ? -4.161 9.978 14.932 1.00 96.94 153 GLY A CA 1
ATOM 1208 C C . GLY A 1 153 ? -2.632 9.859 14.894 1.00 96.94 153 GLY A C 1
ATOM 1209 O O . GLY A 1 153 ? -1.927 10.858 14.931 1.00 96.94 153 GLY A O 1
ATOM 1210 N N . ILE A 1 154 ? -2.080 8.640 14.835 1.00 96.06 154 ILE A N 1
ATOM 1211 C CA . ILE A 1 154 ? -0.625 8.445 14.788 1.00 96.06 154 ILE A CA 1
ATOM 1212 C C . ILE A 1 154 ? -0.116 8.869 13.401 1.00 96.06 154 ILE A C 1
ATOM 1214 O O . ILE A 1 154 ? -0.627 8.338 12.406 1.00 96.06 154 ILE A O 1
ATOM 1218 N N . PRO A 1 155 ? 0.902 9.747 13.312 1.00 96.25 155 PRO A N 1
ATOM 1219 C CA . PRO A 1 155 ? 1.509 10.124 12.042 1.00 96.25 155 PRO A CA 1
ATOM 1220 C C . PRO A 1 155 ? 2.067 8.914 11.299 1.00 96.25 155 PRO A C 1
ATOM 1222 O O . PRO A 1 155 ? 2.682 8.025 11.897 1.00 96.25 155 PRO A O 1
ATOM 1225 N N . PHE A 1 156 ? 1.878 8.875 9.982 1.00 94.56 156 PHE A N 1
ATOM 1226 C CA . PHE A 1 156 ? 2.468 7.810 9.187 1.00 94.56 156 PHE A CA 1
ATOM 1227 C C . PHE A 1 156 ? 3.983 7.943 9.146 1.00 94.56 156 PHE A C 1
ATOM 1229 O O . PHE A 1 156 ? 4.526 8.952 8.699 1.00 94.56 156 PHE A O 1
ATOM 1236 N N . ASP A 1 157 ? 4.659 6.865 9.521 1.00 90.31 157 ASP A N 1
ATOM 1237 C CA . ASP A 1 157 ? 6.106 6.781 9.478 1.00 90.31 157 ASP A CA 1
ATOM 1238 C C . ASP A 1 157 ? 6.550 5.582 8.637 1.00 90.31 157 ASP A C 1
ATOM 1240 O O . ASP A 1 157 ? 6.143 4.431 8.821 1.00 90.31 157 ASP A O 1
ATOM 1244 N N . ARG A 1 158 ? 7.396 5.883 7.654 1.00 83.44 158 ARG A N 1
ATOM 1245 C CA . ARG A 1 158 ? 8.000 4.907 6.758 1.00 83.44 158 ARG A CA 1
ATOM 1246 C C . ARG A 1 158 ? 9.416 4.559 7.179 1.00 83.44 158 ARG A C 1
ATOM 1248 O O . ARG A 1 158 ? 10.087 3.921 6.382 1.00 83.44 158 ARG A O 1
ATOM 1255 N N . THR A 1 159 ? 9.910 4.933 8.349 1.00 83.94 159 THR A N 1
ATOM 1256 C CA . THR A 1 159 ? 11.198 4.449 8.849 1.00 83.94 159 THR A CA 1
ATOM 1257 C C . THR A 1 159 ? 11.131 2.949 9.165 1.00 83.94 159 THR A C 1
ATOM 1259 O O . THR A 1 159 ? 10.063 2.352 9.327 1.00 83.94 159 THR A O 1
ATOM 1262 N N . LEU A 1 160 ? 12.286 2.286 9.134 1.00 74.44 160 LEU A N 1
ATOM 1263 C CA . LEU A 1 160 ? 12.423 0.941 9.689 1.00 74.44 160 LEU A CA 1
ATOM 1264 C C . LEU A 1 160 ? 12.702 1.103 11.182 1.00 74.44 160 LEU A C 1
ATOM 1266 O O . LEU A 1 160 ? 13.744 1.638 11.547 1.00 74.44 160 LEU A O 1
ATOM 1270 N N . SER A 1 161 ? 11.781 0.649 12.028 1.00 63.53 161 SER A N 1
ATOM 1271 C CA . SER A 1 161 ? 11.944 0.655 13.482 1.00 63.53 161 SER A CA 1
ATOM 1272 C C . SER A 1 161 ? 12.173 -0.773 13.996 1.00 63.53 161 SER A C 1
ATOM 1274 O O . SER A 1 161 ? 11.302 -1.631 13.834 1.00 63.53 161 SER A O 1
ATOM 1276 N N . GLY A 1 162 ? 13.311 -1.027 14.649 1.00 64.81 162 GLY A N 1
ATOM 1277 C CA . GLY A 1 162 ? 13.604 -2.289 15.345 1.00 64.81 162 GLY A CA 1
ATOM 1278 C C . GLY A 1 162 ? 14.133 -3.437 14.467 1.00 64.81 162 GLY A C 1
ATOM 1279 O O . GLY A 1 162 ? 14.612 -3.229 13.358 1.00 64.81 162 GLY A O 1
ATOM 1280 N N . GLN A 1 163 ? 14.059 -4.667 14.993 1.00 64.19 163 GLN A N 1
ATOM 1281 C CA . GLN A 1 163 ? 14.621 -5.900 14.399 1.00 64.19 163 GLN A CA 1
ATOM 1282 C C . GLN A 1 163 ? 13.715 -6.557 13.328 1.00 64.19 163 GLN A C 1
ATOM 1284 O O . GLN A 1 163 ? 13.947 -7.693 12.919 1.00 64.19 163 GLN A O 1
ATOM 1289 N N . GLY A 1 164 ? 12.639 -5.887 12.898 1.00 66.25 164 GLY A N 1
ATOM 1290 C CA . GLY A 1 164 ? 11.608 -6.453 12.021 1.00 66.25 164 GLY A CA 1
ATOM 1291 C C . GLY A 1 164 ? 11.598 -5.877 10.602 1.00 66.25 164 GLY A C 1
ATOM 1292 O O . GLY A 1 164 ? 11.934 -4.720 10.373 1.00 66.25 164 GLY A O 1
ATOM 1293 N N . TYR A 1 165 ? 11.120 -6.671 9.637 1.00 71.88 165 TYR A N 1
ATOM 1294 C CA . TYR A 1 165 ? 10.951 -6.236 8.239 1.00 71.88 165 TYR A CA 1
ATOM 1295 C C . TYR A 1 165 ? 9.702 -5.369 8.003 1.00 71.88 165 TYR A C 1
ATOM 1297 O O . TYR A 1 165 ? 9.574 -4.730 6.955 1.00 71.88 165 TYR A O 1
ATOM 1305 N N . ARG A 1 166 ? 8.744 -5.368 8.939 1.00 78.75 166 ARG A N 1
ATOM 1306 C CA . ARG A 1 166 ? 7.501 -4.592 8.826 1.00 78.75 166 ARG A CA 1
ATOM 1307 C C . ARG A 1 166 ? 7.686 -3.203 9.428 1.00 78.75 166 ARG A C 1
ATOM 1309 O O . ARG A 1 166 ? 8.276 -3.063 10.489 1.00 78.75 166 ARG A O 1
ATOM 1316 N N . ARG A 1 167 ? 7.123 -2.196 8.760 1.00 89.62 167 ARG A N 1
ATOM 1317 C CA . ARG A 1 167 ? 7.095 -0.801 9.218 1.00 89.62 167 ARG A CA 1
ATOM 1318 C C . ARG A 1 167 ? 5.737 -0.556 9.888 1.00 89.62 167 ARG A C 1
ATOM 1320 O O . ARG A 1 167 ? 4.754 -0.411 9.160 1.00 89.62 167 ARG A O 1
ATOM 1327 N N . PRO A 1 168 ? 5.635 -0.599 11.228 1.00 93.06 168 PRO A N 1
ATOM 1328 C CA . PRO A 1 168 ? 4.346 -0.635 11.926 1.00 93.06 168 PRO A CA 1
ATOM 1329 C C . PRO A 1 168 ? 3.505 0.623 11.686 1.00 93.06 168 PRO A C 1
ATOM 1331 O O . PRO A 1 168 ? 2.285 0.534 11.572 1.00 93.06 168 PRO A O 1
ATOM 1334 N N . PHE A 1 169 ? 4.162 1.772 11.538 1.00 93.88 169 PHE A N 1
ATOM 1335 C CA . PHE A 1 169 ? 3.518 3.065 11.326 1.00 93.88 169 PHE A CA 1
ATOM 1336 C C . PHE A 1 169 ? 3.381 3.451 9.849 1.00 93.88 169 PHE A C 1
ATOM 1338 O O . PHE A 1 169 ? 2.893 4.534 9.543 1.00 93.88 169 PHE A O 1
ATOM 1345 N N . ALA A 1 170 ? 3.749 2.570 8.912 1.00 93.50 170 ALA A N 1
ATOM 1346 C CA . ALA A 1 170 ? 3.501 2.828 7.499 1.00 93.50 170 ALA A CA 1
ATOM 1347 C C . ALA A 1 170 ? 1.997 2.756 7.208 1.00 93.50 170 ALA A C 1
ATOM 1349 O O . ALA A 1 170 ? 1.288 1.937 7.790 1.00 93.50 170 ALA A O 1
ATOM 1350 N N . ALA A 1 171 ? 1.513 3.579 6.281 1.00 95.38 171 ALA A N 1
ATOM 1351 C CA . ALA A 1 171 ? 0.108 3.569 5.892 1.00 95.38 171 ALA A CA 1
ATOM 1352 C C . ALA A 1 171 ? -0.327 2.238 5.250 1.00 95.38 171 ALA A C 1
ATOM 1354 O O . ALA A 1 171 ? 0.441 1.582 4.541 1.00 95.38 171 ALA A O 1
ATOM 1355 N N . SER A 1 172 ? -1.585 1.869 5.469 1.00 95.62 172 SER A N 1
ATOM 1356 C CA . SER A 1 172 ? -2.280 0.724 4.884 1.00 95.62 172 SER A CA 1
ATOM 1357 C C . SER A 1 172 ? -3.741 1.092 4.625 1.00 95.62 172 SER A C 1
ATOM 1359 O O . SER A 1 172 ? -4.365 1.767 5.438 1.00 95.62 172 SER A O 1
ATOM 1361 N N . ILE A 1 173 ? -4.290 0.628 3.501 1.00 96.94 173 ILE A N 1
ATOM 1362 C CA . ILE A 1 173 ? -5.730 0.708 3.227 1.00 96.94 173 ILE A CA 1
ATOM 1363 C C . ILE A 1 173 ? -6.414 -0.469 3.927 1.00 96.94 173 ILE A C 1
ATOM 1365 O O . ILE A 1 173 ? -6.151 -1.623 3.571 1.00 96.94 173 ILE A O 1
ATOM 1369 N N . ASP A 1 174 ? -7.275 -0.148 4.885 1.00 96.75 174 ASP A N 1
ATOM 1370 C CA . ASP A 1 174 ? -8.091 -1.065 5.681 1.00 96.75 174 ASP A CA 1
ATOM 1371 C C . ASP A 1 174 ? -9.556 -1.017 5.229 1.00 96.75 174 ASP A C 1
ATOM 1373 O O . ASP A 1 174 ? -10.029 0.021 4.754 1.00 96.75 174 ASP A O 1
ATOM 1377 N N . ARG A 1 175 ? -10.266 -2.144 5.352 1.00 95.81 175 ARG A N 1
ATOM 1378 C CA . ARG A 1 175 ? -11.704 -2.220 5.060 1.00 95.81 175 ARG A CA 1
ATOM 1379 C C . ARG A 1 175 ? -12.470 -1.965 6.349 1.00 95.81 175 ARG A C 1
ATOM 1381 O O . ARG A 1 175 ? -12.232 -2.646 7.337 1.00 95.81 175 ARG A O 1
ATOM 1388 N N . ILE A 1 176 ? -13.401 -1.016 6.321 1.00 95.62 176 ILE A N 1
ATOM 1389 C CA . ILE A 1 176 ? -14.233 -0.691 7.490 1.00 95.62 176 ILE A CA 1
ATOM 1390 C C . ILE A 1 176 ? -15.116 -1.894 7.839 1.00 95.62 176 ILE A C 1
ATOM 1392 O O . ILE A 1 176 ? -15.178 -2.316 8.989 1.00 95.62 176 ILE A O 1
ATOM 1396 N N . ASP A 1 177 ? -15.749 -2.476 6.822 1.00 94.12 177 ASP A N 1
ATOM 1397 C CA . ASP A 1 177 ? -16.511 -3.714 6.910 1.00 94.12 177 ASP A CA 1
ATOM 1398 C C . ASP A 1 177 ? -15.824 -4.794 6.061 1.00 94.12 177 ASP A C 1
ATOM 1400 O O . ASP A 1 177 ? -15.766 -4.712 4.828 1.00 94.12 177 ASP A O 1
ATOM 1404 N N . ASN A 1 178 ? -15.288 -5.816 6.733 1.00 92.94 178 ASN A N 1
ATOM 1405 C CA . ASN A 1 178 ? -14.566 -6.924 6.104 1.00 92.94 178 ASN A CA 1
ATOM 1406 C C . ASN A 1 178 ? -15.455 -7.829 5.233 1.00 92.94 178 ASN A C 1
ATOM 1408 O O . ASN A 1 178 ? -14.914 -8.560 4.398 1.00 92.94 178 ASN A O 1
ATOM 1412 N N . SER A 1 179 ? -16.786 -7.773 5.384 1.00 92.44 179 SER A N 1
ATOM 1413 C CA . SER A 1 179 ? -17.728 -8.490 4.510 1.00 92.44 179 SER A CA 1
ATOM 1414 C C . SER A 1 179 ? -17.869 -7.837 3.129 1.00 92.44 179 SER A C 1
ATOM 1416 O O . SER A 1 179 ? -18.338 -8.465 2.180 1.00 92.44 179 SER A O 1
ATOM 1418 N N . LYS A 1 180 ? -17.426 -6.581 2.996 1.00 94.69 180 LYS A N 1
ATOM 1419 C CA . LYS A 1 180 ? -17.495 -5.786 1.770 1.00 94.69 180 LYS A CA 1
ATOM 1420 C C . LYS A 1 180 ? -16.131 -5.696 1.071 1.00 94.69 180 LYS A C 1
ATOM 1422 O O . LYS A 1 180 ? -15.076 -6.063 1.600 1.00 94.69 180 LYS A O 1
ATOM 1427 N N . GLY A 1 181 ? -16.164 -5.213 -0.170 1.00 96.31 181 GLY A N 1
ATOM 1428 C CA . GLY A 1 181 ? -14.981 -5.002 -1.002 1.00 96.31 181 GLY A CA 1
ATOM 1429 C C . GLY A 1 181 ? -14.168 -3.760 -0.627 1.00 96.31 181 GLY A C 1
ATOM 1430 O O . GLY A 1 181 ? -14.544 -2.967 0.236 1.00 96.31 181 GLY A O 1
ATOM 1431 N N . TYR A 1 182 ? -13.050 -3.565 -1.321 1.00 97.62 182 TYR A N 1
ATOM 1432 C CA . TYR A 1 182 ? -12.319 -2.302 -1.324 1.00 97.62 182 TYR A CA 1
ATOM 1433 C C . TYR A 1 182 ? -13.055 -1.301 -2.215 1.00 97.62 182 TYR A C 1
ATOM 1435 O O . TYR A 1 182 ? -12.784 -1.227 -3.411 1.00 97.62 182 TYR A O 1
ATOM 1443 N N . THR A 1 183 ? -13.979 -0.558 -1.614 1.00 97.25 183 THR A N 1
ATOM 1444 C CA . THR A 1 183 ? -14.754 0.499 -2.273 1.00 97.25 183 THR A CA 1
ATOM 1445 C C . THR A 1 183 ? -14.575 1.817 -1.547 1.00 97.25 183 THR A C 1
ATOM 1447 O O . THR A 1 183 ? -14.424 1.802 -0.326 1.00 97.25 183 THR A O 1
ATOM 1450 N N . ARG A 1 184 ? -14.669 2.954 -2.244 1.00 95.62 184 ARG A N 1
ATOM 1451 C CA . ARG A 1 184 ? -14.525 4.302 -1.653 1.00 95.62 184 ARG A CA 1
ATOM 1452 C C . ARG A 1 184 ? -15.242 4.493 -0.295 1.00 95.62 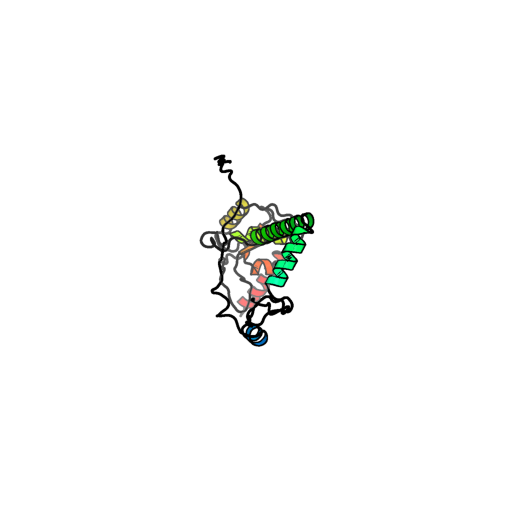184 ARG A C 1
ATOM 1454 O O . ARG A 1 184 ? -14.587 4.974 0.628 1.00 95.62 184 ARG A O 1
ATOM 1461 N N . PRO A 1 185 ? -16.522 4.102 -0.104 1.00 97.00 185 PRO A N 1
ATOM 1462 C CA . PRO A 1 185 ? -17.201 4.266 1.189 1.00 97.00 185 PRO A CA 1
ATOM 1463 C C . PRO A 1 185 ? -16.809 3.231 2.259 1.00 97.00 185 PRO A C 1
ATOM 1465 O O . PRO A 1 185 ? -17.154 3.407 3.420 1.00 97.00 185 PRO A O 1
ATOM 1468 N N . ASN A 1 186 ? -16.114 2.151 1.891 1.00 97.31 186 ASN A N 1
ATOM 1469 C CA . ASN A 1 186 ? -15.778 1.030 2.776 1.00 97.31 186 ASN A CA 1
ATOM 1470 C C . ASN A 1 186 ? -14.282 0.963 3.122 1.00 97.31 186 ASN A C 1
ATOM 1472 O O . ASN A 1 186 ? -13.792 -0.072 3.572 1.00 97.31 186 ASN A O 1
ATOM 1476 N N . VAL A 1 187 ? -13.521 2.029 2.881 1.00 97.50 187 VAL A N 1
ATOM 1477 C CA . VAL A 1 187 ? -12.080 2.033 3.146 1.00 97.50 187 VAL A CA 1
ATOM 1478 C C . VAL A 1 187 ? -11.639 3.226 3.970 1.00 97.50 187 VAL A C 1
ATOM 1480 O O . VAL A 1 187 ? -12.197 4.324 3.890 1.00 97.50 187 VAL A O 1
ATOM 1483 N N . ARG A 1 188 ? -10.576 2.998 4.734 1.00 96.81 188 ARG A N 1
ATOM 1484 C CA . ARG A 1 188 ? -9.866 4.002 5.523 1.00 96.81 188 ARG A CA 1
ATOM 1485 C C . ARG A 1 188 ? -8.364 3.762 5.478 1.00 96.81 188 ARG A C 1
ATOM 1487 O O . ARG A 1 188 ? -7.906 2.649 5.213 1.00 96.81 188 ARG A O 1
ATOM 1494 N N . LEU A 1 189 ? -7.599 4.813 5.727 1.00 97.50 189 LEU A N 1
ATOM 1495 C CA . LEU A 1 189 ? -6.152 4.789 5.800 1.00 97.50 189 LEU A CA 1
ATOM 1496 C C . LEU A 1 189 ? -5.717 4.680 7.261 1.00 97.50 189 LEU A C 1
ATOM 1498 O O . LEU A 1 189 ? -5.904 5.594 8.058 1.00 97.50 189 LEU A O 1
ATOM 1502 N N . VAL A 1 190 ? -5.117 3.550 7.620 1.00 97.69 190 VAL A N 1
ATOM 1503 C CA . VAL A 1 190 ? -4.653 3.265 8.986 1.00 97.69 190 VAL A CA 1
ATOM 1504 C C . VAL A 1 190 ? -3.185 2.865 8.973 1.00 97.69 190 VAL A C 1
ATOM 1506 O O . VAL A 1 190 ? -2.630 2.544 7.921 1.00 97.69 190 VAL A O 1
ATOM 1509 N N . CYS A 1 191 ? -2.511 2.874 10.124 1.00 95.88 191 CYS A N 1
ATOM 1510 C CA . CYS A 1 191 ? -1.150 2.350 10.182 1.00 95.88 191 CYS A CA 1
ATOM 1511 C C . CYS A 1 191 ? -1.146 0.816 10.045 1.00 95.88 191 CYS A C 1
ATOM 1513 O O . CYS A 1 191 ? -2.104 0.132 10.407 1.00 95.88 191 CYS A O 1
ATOM 1515 N N . ALA A 1 192 ? -0.069 0.250 9.504 1.00 94.44 192 ALA A N 1
ATOM 1516 C CA . ALA A 1 192 ? 0.033 -1.178 9.222 1.00 94.44 192 ALA A CA 1
ATOM 1517 C C . ALA A 1 192 ? -0.156 -2.040 10.480 1.00 94.44 192 ALA A C 1
ATOM 1519 O O . ALA A 1 192 ? -0.777 -3.098 10.406 1.00 94.44 192 ALA A O 1
ATOM 1520 N N . ALA A 1 193 ? 0.336 -1.581 11.634 1.00 94.75 193 ALA A N 1
ATOM 1521 C CA . ALA A 1 193 ? 0.105 -2.236 12.917 1.00 94.75 193 ALA A CA 1
ATOM 1522 C C . ALA A 1 193 ? -1.384 -2.251 13.295 1.00 94.75 193 ALA A C 1
ATOM 1524 O O . ALA A 1 193 ? -1.888 -3.290 13.711 1.00 94.75 193 ALA A O 1
ATOM 1525 N N . MET A 1 194 ? -2.100 -1.144 13.077 1.00 96.81 194 MET A N 1
ATOM 1526 C CA . MET A 1 194 ? -3.540 -1.053 13.327 1.00 96.81 194 MET A CA 1
ATOM 1527 C C . MET A 1 194 ? -4.332 -1.991 12.409 1.00 96.81 194 MET A C 1
ATOM 1529 O O . MET A 1 194 ? -5.174 -2.742 12.885 1.00 96.81 194 MET A O 1
ATOM 1533 N N . ASN A 1 195 ? -4.003 -2.044 11.113 1.00 96.19 195 ASN A N 1
ATOM 1534 C CA . ASN A 1 195 ? -4.617 -2.992 10.173 1.00 96.19 195 ASN A CA 1
ATOM 1535 C C . ASN A 1 195 ? -4.415 -4.455 10.611 1.00 96.19 195 ASN A C 1
ATOM 1537 O O . ASN A 1 195 ? -5.281 -5.296 10.388 1.00 96.19 195 ASN A O 1
ATOM 1541 N N . VAL A 1 196 ? -3.254 -4.785 11.184 1.00 94.38 196 VAL A N 1
ATOM 1542 C CA . VAL A 1 196 ? -2.989 -6.126 11.727 1.00 94.38 196 VAL A CA 1
ATOM 1543 C C . VAL A 1 196 ? -3.797 -6.370 13.001 1.00 94.38 196 VAL A C 1
ATOM 1545 O O . VAL A 1 196 ? -4.321 -7.464 13.169 1.00 94.38 196 VAL A O 1
ATOM 1548 N N . ALA A 1 197 ? -3.908 -5.368 13.875 1.00 95.12 197 ALA A N 1
ATOM 1549 C CA . ALA A 1 197 ? -4.646 -5.472 15.129 1.00 95.12 197 ALA A CA 1
ATOM 1550 C C . ALA A 1 197 ? -6.160 -5.644 14.921 1.00 95.12 197 ALA A C 1
ATOM 1552 O O . ALA A 1 197 ? -6.789 -6.372 15.682 1.00 95.12 197 ALA A O 1
ATOM 1553 N N . LEU A 1 198 ? -6.732 -5.008 13.891 1.00 95.00 198 LEU A N 1
ATOM 1554 C CA . LEU A 1 198 ? -8.130 -5.211 13.499 1.00 95.00 198 LEU A CA 1
ATOM 1555 C C . LEU A 1 198 ? -8.354 -6.628 12.966 1.00 95.00 198 LEU A C 1
ATOM 1557 O O . LEU A 1 198 ? -9.280 -7.307 13.406 1.00 95.00 198 LEU A O 1
ATOM 1561 N N . GLY A 1 199 ? -7.496 -7.066 12.035 1.00 90.00 199 GLY A N 1
ATOM 1562 C CA . GLY A 1 199 ? -7.552 -8.402 11.443 1.00 90.00 199 GLY A CA 1
ATOM 1563 C C . GLY A 1 199 ? -8.972 -8.808 11.036 1.00 90.00 199 GLY A C 1
ATOM 1564 O O . GLY A 1 199 ? -9.704 -8.025 10.428 1.00 90.00 199 GLY A O 1
ATOM 1565 N N . ASP A 1 200 ? -9.360 -10.025 11.416 1.00 87.75 200 ASP A N 1
ATOM 1566 C CA . ASP A 1 200 ? -10.694 -10.576 11.146 1.00 87.75 200 ASP A CA 1
ATOM 1567 C C . ASP A 1 200 ? -11.759 -10.101 12.150 1.00 87.75 200 ASP A C 1
ATOM 1569 O O . ASP A 1 200 ? -12.952 -10.181 11.869 1.00 87.75 200 ASP A O 1
ATOM 1573 N N . TRP A 1 201 ? -11.346 -9.602 13.318 1.00 90.69 201 TRP A N 1
ATOM 1574 C CA . TRP A 1 201 ? -12.247 -9.287 14.432 1.00 90.69 201 TRP A CA 1
ATOM 1575 C C . TRP A 1 201 ? -12.807 -7.861 14.401 1.00 90.69 201 TRP A C 1
ATOM 1577 O O . TRP A 1 201 ? -13.827 -7.589 15.035 1.00 90.69 201 TRP A O 1
ATOM 1587 N N . GLY A 1 202 ? -12.165 -6.957 13.662 1.00 92.12 202 GLY A N 1
ATOM 1588 C CA . GLY A 1 202 ? -12.632 -5.590 13.468 1.00 92.12 202 GLY A CA 1
ATOM 1589 C C . GLY A 1 202 ? -12.458 -4.679 14.687 1.00 92.12 202 GLY A C 1
ATOM 1590 O O . GLY A 1 202 ? -11.768 -4.985 15.662 1.00 92.12 202 GLY A O 1
ATOM 1591 N N . GLU A 1 203 ? -13.066 -3.499 14.595 1.00 94.44 203 GLU A N 1
ATOM 1592 C CA . GLU A 1 203 ? -12.801 -2.381 15.506 1.00 94.44 203 GLU A CA 1
ATOM 1593 C C . GLU A 1 203 ? -13.386 -2.574 16.904 1.00 94.44 203 GLU A C 1
ATOM 1595 O O . GLU A 1 203 ? -12.716 -2.261 17.883 1.00 94.44 203 GLU A O 1
ATOM 1600 N N . GLU A 1 204 ? -14.586 -3.141 17.018 1.00 94.12 204 GLU A N 1
ATOM 1601 C CA . GLU A 1 204 ? -15.255 -3.353 18.309 1.00 94.12 204 GLU A CA 1
ATOM 1602 C C . GLU A 1 204 ? -14.423 -4.234 19.251 1.00 94.12 204 GLU A C 1
ATOM 1604 O O . GLU A 1 204 ? -14.217 -3.921 20.430 1.00 94.12 204 GLU A O 1
ATOM 1609 N N . VAL A 1 205 ? -13.879 -5.330 18.714 1.00 95.56 205 VAL A N 1
ATOM 1610 C CA . VAL A 1 205 ? -13.021 -6.245 19.475 1.00 95.56 205 VAL A CA 1
ATOM 1611 C C . VAL A 1 205 ? -11.718 -5.553 19.862 1.00 95.56 205 VAL A C 1
ATOM 1613 O O . VAL A 1 205 ? -11.309 -5.626 21.025 1.00 95.56 205 VAL A O 1
ATOM 1616 N N . PHE A 1 206 ? -11.098 -4.825 18.929 1.00 95.75 206 PHE A N 1
ATOM 1617 C CA . PHE A 1 206 ? -9.904 -4.038 19.222 1.00 95.75 206 PHE A CA 1
ATOM 1618 C C . PHE A 1 206 ? -10.157 -3.005 20.330 1.00 95.75 206 PHE A C 1
ATOM 1620 O O . PHE A 1 206 ? -9.389 -2.933 21.290 1.00 95.75 206 PHE A O 1
ATOM 1627 N N . ALA A 1 207 ? -11.250 -2.244 20.245 1.00 96.06 207 ALA A N 1
ATOM 1628 C CA . ALA A 1 207 ? -11.594 -1.200 21.202 1.00 96.06 207 ALA A CA 1
ATOM 1629 C C . ALA A 1 207 ? -11.781 -1.768 22.614 1.00 96.06 207 ALA A C 1
ATOM 1631 O O . ALA A 1 207 ? -11.309 -1.179 23.590 1.00 96.06 207 ALA A O 1
ATOM 1632 N N . ARG A 1 208 ? -12.415 -2.941 22.742 1.00 97.31 208 ARG A N 1
ATOM 1633 C CA . ARG A 1 208 ? -12.555 -3.638 24.028 1.00 97.31 208 ARG A CA 1
ATOM 1634 C C . ARG A 1 208 ? -11.198 -4.021 24.624 1.00 97.31 208 ARG A C 1
ATOM 1636 O O . ARG A 1 208 ? -10.974 -3.789 25.813 1.00 97.31 208 ARG A O 1
ATOM 1643 N N . ILE A 1 209 ? -10.298 -4.583 23.814 1.00 96.56 209 ILE A N 1
ATOM 1644 C CA . ILE A 1 209 ? -8.948 -4.972 24.253 1.00 96.56 209 ILE A CA 1
ATOM 1645 C C . ILE A 1 209 ? -8.145 -3.734 24.667 1.00 96.56 209 ILE A C 1
ATOM 1647 O O . ILE A 1 209 ? -7.564 -3.717 25.753 1.00 96.56 209 ILE A O 1
ATOM 1651 N N . ALA A 1 210 ? -8.155 -2.683 23.844 1.00 95.62 210 ALA A N 1
ATOM 1652 C CA . ALA A 1 210 ? -7.430 -1.443 24.101 1.00 95.62 210 ALA A CA 1
ATOM 1653 C C . ALA A 1 210 ? -7.891 -0.769 25.403 1.00 95.62 210 ALA A C 1
ATOM 1655 O O . ALA A 1 210 ? -7.057 -0.405 26.230 1.00 95.62 210 ALA A O 1
ATOM 1656 N N . LYS A 1 211 ? -9.209 -0.679 25.639 1.00 96.12 211 LYS A N 1
ATOM 1657 C CA . LYS A 1 211 ? -9.773 -0.158 26.898 1.00 96.12 211 LYS A CA 1
ATOM 1658 C C . LYS A 1 211 ? -9.304 -0.964 28.110 1.00 96.12 211 LYS A C 1
ATOM 1660 O O . LYS A 1 211 ? -8.877 -0.376 29.098 1.00 96.12 211 LYS A O 1
ATOM 1665 N N . GLY A 1 212 ? -9.340 -2.297 28.029 1.00 97.31 212 GLY A N 1
ATOM 1666 C CA . GLY A 1 212 ? -8.873 -3.168 29.113 1.00 97.31 212 GLY A CA 1
ATOM 1667 C C . GLY A 1 212 ? -7.376 -3.023 29.402 1.00 97.31 212 GLY A C 1
ATOM 1668 O O . GLY A 1 212 ? -6.969 -3.019 30.563 1.00 97.31 212 GLY A O 1
ATOM 1669 N N . TYR A 1 213 ? -6.560 -2.864 28.358 1.00 96.31 213 TYR A N 1
ATOM 1670 C CA . TYR A 1 213 ? -5.124 -2.619 28.488 1.00 96.31 213 TYR A CA 1
ATOM 1671 C C . TYR A 1 213 ? -4.826 -1.266 29.146 1.00 96.31 213 TYR A C 1
ATOM 1673 O O . TYR A 1 213 ? -4.059 -1.210 30.107 1.00 96.31 213 TYR A O 1
ATOM 1681 N N . LEU A 1 214 ? -5.460 -0.191 28.664 1.00 95.25 214 LEU A N 1
ATOM 1682 C CA . LEU A 1 214 ? -5.270 1.157 29.203 1.00 95.25 214 LEU A CA 1
ATOM 1683 C C . LEU A 1 214 ? -5.737 1.251 30.658 1.00 95.25 214 LEU A C 1
ATOM 1685 O O . LEU A 1 214 ? -4.993 1.758 31.486 1.00 95.25 214 LEU A O 1
ATOM 1689 N N . ALA A 1 215 ? -6.900 0.687 30.999 1.00 95.44 215 ALA A N 1
ATOM 1690 C CA . ALA A 1 215 ? -7.399 0.681 32.376 1.00 95.44 215 ALA A CA 1
ATOM 1691 C C . ALA A 1 215 ? -6.409 0.029 33.359 1.00 95.44 215 ALA A C 1
ATOM 1693 O O . ALA A 1 215 ? -6.208 0.536 34.459 1.00 95.44 215 ALA A O 1
ATOM 1694 N N . ARG A 1 216 ? -5.744 -1.063 32.955 1.00 94.00 216 ARG A N 1
ATOM 1695 C CA . ARG A 1 216 ? -4.702 -1.696 33.780 1.00 94.00 216 ARG A CA 1
ATOM 1696 C C . ARG A 1 216 ? -3.442 -0.835 33.893 1.00 94.00 216 ARG A C 1
ATOM 1698 O O . ARG A 1 216 ? -2.932 -0.684 34.991 1.00 94.00 216 ARG A O 1
ATOM 1705 N N . ARG A 1 217 ? -2.976 -0.245 32.786 1.00 91.12 217 ARG A N 1
ATOM 1706 C CA . ARG A 1 217 ? -1.763 0.597 32.735 1.00 91.12 217 ARG A CA 1
ATOM 1707 C C . ARG A 1 217 ? -1.911 1.956 33.416 1.00 91.12 217 ARG A C 1
ATOM 1709 O O . ARG A 1 217 ? -0.912 2.516 33.826 1.00 91.12 217 ARG A O 1
ATOM 1716 N N . SER A 1 218 ? -3.122 2.500 33.508 1.00 81.19 218 SER A N 1
ATOM 1717 C CA . SER A 1 218 ? -3.389 3.763 34.211 1.00 81.19 218 SER A CA 1
ATOM 1718 C C . SER A 1 218 ? -3.483 3.605 35.732 1.00 81.19 218 SER A C 1
ATOM 1720 O O . SER A 1 218 ? -3.626 4.606 36.426 1.00 81.19 218 SER A O 1
ATOM 1722 N N . THR A 1 219 ? -3.451 2.369 36.239 1.00 68.50 219 THR A N 1
ATOM 1723 C CA . THR A 1 219 ? -3.512 2.056 37.678 1.00 68.50 219 THR A CA 1
ATOM 1724 C C . THR A 1 219 ? -2.134 1.650 38.238 1.00 68.50 219 THR A C 1
ATOM 1726 O O . THR A 1 219 ? -2.016 1.393 39.433 1.00 68.50 219 THR A O 1
ATOM 1729 N N . GLU A 1 220 ? -1.107 1.593 37.382 1.00 51.97 220 GLU A N 1
ATOM 1730 C CA . GLU A 1 220 ? 0.318 1.431 37.728 1.00 51.97 220 GLU A CA 1
ATOM 1731 C C . GLU A 1 220 ? 1.021 2.794 37.694 1.00 51.97 220 GLU A C 1
ATOM 1733 O O . GLU A 1 220 ? 1.880 3.025 38.573 1.00 51.97 220 GLU A O 1
#

Organism: NCBI:txid1385369